Protein AF-A0A1Y2EZ58-F1 (afdb_monomer)

Sequence (264 aa):
MDANVPTLQEEFAGVGMGDVGKVFAQDGGDEFLTYATGRRGVVSAWAIVQTKSRHDLLTRLYHIVRGALDYTYVSGEDRITIDFKLKAPQGTPGAKFCFAVADRKVLRLLRDSRWDLTTFTTTAETTPTVDSSLIVMSENGEVTKAMLQPETGLNKAIGKGADLTWFESLVITDGPAKQPSESKPSLPDDEFHLILTLGLPPKSRVGETTPWISLACNIVDVLYSRQKLLPDVQIPKLVRLSRLAASPNSLALLTWIPLTSLGP

Radius of gyration: 22.24 Å; Cα contacts (8 Å, |Δi|>4): 407; chains: 1; bounding box: 52×52×87 Å

Nearest PDB structures (foldseek):
  7tut-assembly1_4  TM=7.743E-01  e=2.104E-12  Canis lupus
  3cqz-assembly1_A  TM=1.123E-01  e=2.465E-01  Saccharomyces cerevisiae
  7kx8-assembly1_A  TM=3.349E-01  e=9.716E+00  Homo sapiens
  6cn9-assembly1_A  TM=2.740E-01  e=6.459E+00  Rattus norvegicus

Foldseek 3Di:
DCPLVVLLVVLAVDAADDDVPHRWDDPDPFKIWMKGHHDPFFPIKIKIWGGDDPPDPVLVVVLVVCCVVDVLDDRDFGKIKIKTFTDQAPADDPPFWKKKKFFPSCVVVQVVQFVQQVPQWDWDCDDPFFANRMIIITNDVLLVVLCCDVQLVVSVCRGPPHPCPWFGMWIWGQFDRDDADPVDGDDTPRITMIMGMTGCDPPVCNVVCNVVVVSSSSNSVSSRHDNPSDPPPVVVVVVVVVVVVPDPPPVPPPDDDDDDDDDD

Organism: NCBI:txid106004

pLDDT: mean 76.97, std 15.95, range [32.84, 95.12]

Mean predicted aligned error: 11.49 Å

Solvent-accessible surface area (backbone atoms only — not comparable to full-atom values): 15078 Å² total; per-residue (Å²): 121,72,79,55,47,61,58,48,52,73,70,20,78,39,66,36,48,97,47,95,90,37,51,63,39,74,85,49,100,40,34,35,37,29,37,36,32,69,39,92,37,41,67,41,31,41,39,38,38,39,48,57,80,82,84,46,70,67,62,51,50,49,44,54,54,46,41,72,75,33,86,84,52,78,62,76,63,38,31,34,39,36,41,32,37,41,49,83,32,58,85,32,96,76,83,65,57,48,38,34,40,28,26,60,88,49,42,63,61,50,43,75,68,19,42,37,56,61,72,58,33,47,77,46,85,79,53,95,64,46,29,90,64,46,36,41,30,25,57,42,73,61,51,49,57,58,53,52,32,79,85,33,44,45,43,66,60,46,16,71,90,43,87,55,90,43,59,42,33,39,40,33,31,36,59,54,49,61,74,82,47,90,91,57,80,67,78,77,67,86,51,38,37,40,36,41,34,30,48,58,62,58,90,92,48,49,72,74,53,46,64,57,55,53,38,52,53,44,35,43,49,48,51,26,67,44,45,68,68,62,70,82,73,50,58,60,50,53,54,50,50,52,55,52,72,69,37,88,71,66,79,68,75,82,74,82,81,84,86,79,78,89,82,133

Structure (mmCIF, N/CA/C/O backbone):
data_AF-A0A1Y2EZ58-F1
#
_entry.id   AF-A0A1Y2EZ58-F1
#
loop_
_atom_site.group_PDB
_atom_site.id
_atom_site.type_symbol
_atom_site.label_atom_id
_atom_site.label_alt_id
_atom_site.label_comp_id
_atom_site.label_asym_id
_atom_site.label_entity_id
_atom_site.label_seq_id
_atom_site.pdbx_PDB_ins_code
_atom_site.Cartn_x
_atom_site.Cartn_y
_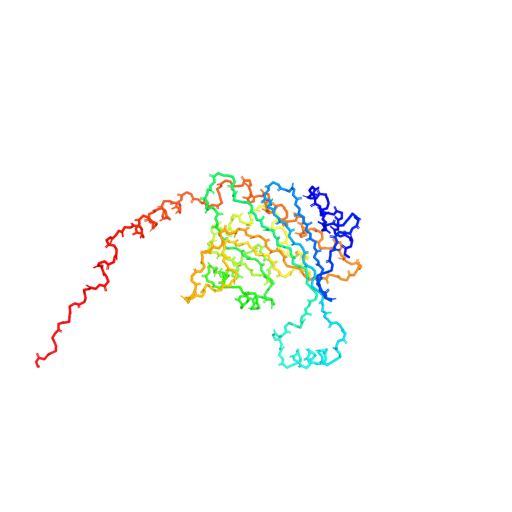atom_site.Cartn_z
_atom_site.occupancy
_atom_site.B_iso_or_equiv
_atom_site.auth_seq_id
_atom_site.auth_comp_id
_atom_site.auth_asym_id
_atom_site.auth_atom_id
_atom_site.pdbx_PDB_model_num
ATOM 1 N N . MET A 1 1 ? 7.050 -7.319 -15.084 1.00 56.59 1 MET A N 1
ATOM 2 C CA . MET A 1 1 ? 6.547 -5.945 -14.896 1.00 56.59 1 MET A CA 1
ATOM 3 C C . MET A 1 1 ? 5.340 -5.708 -15.795 1.00 56.59 1 MET A C 1
ATOM 5 O O . MET A 1 1 ? 4.328 -5.251 -15.290 1.00 56.59 1 MET A O 1
ATOM 9 N N . ASP A 1 2 ? 5.369 -6.173 -17.047 1.00 66.94 2 ASP A N 1
ATOM 10 C CA . ASP A 1 2 ? 4.272 -5.967 -18.015 1.00 66.94 2 ASP A CA 1
ATOM 11 C C . ASP A 1 2 ? 2.944 -6.679 -17.703 1.00 66.94 2 ASP A C 1
ATOM 13 O O . ASP A 1 2 ? 1.904 -6.277 -18.204 1.00 66.94 2 ASP A O 1
ATOM 17 N N . ALA A 1 3 ? 2.940 -7.713 -16.854 1.00 74.12 3 ALA A N 1
ATOM 18 C CA . ALA A 1 3 ? 1.727 -8.494 -16.583 1.00 74.12 3 ALA A CA 1
ATOM 19 C C . ALA A 1 3 ? 0.626 -7.712 -15.835 1.00 74.12 3 ALA A C 1
ATOM 21 O O . ALA A 1 3 ? -0.546 -8.015 -16.022 1.00 74.12 3 ALA A O 1
ATOM 22 N N . ASN A 1 4 ? 0.984 -6.697 -15.037 1.00 79.88 4 ASN A N 1
ATOM 23 C CA . ASN A 1 4 ? 0.017 -5.860 -14.305 1.00 79.88 4 ASN A CA 1
ATOM 24 C C . ASN A 1 4 ? -0.336 -4.558 -15.042 1.00 79.88 4 ASN A C 1
ATOM 26 O O . ASN A 1 4 ? -1.264 -3.854 -14.651 1.00 79.88 4 ASN A O 1
ATOM 30 N N . VAL A 1 5 ? 0.396 -4.236 -16.112 1.00 81.94 5 VAL A N 1
ATOM 31 C CA . VAL A 1 5 ? 0.120 -3.086 -16.980 1.00 81.94 5 VAL A CA 1
ATOM 32 C C . VAL A 1 5 ? -1.297 -3.101 -17.560 1.00 81.94 5 VAL A C 1
ATOM 34 O O . VAL A 1 5 ? -1.930 -2.051 -17.480 1.00 81.94 5 VAL A O 1
ATOM 37 N N . PRO A 1 6 ? -1.838 -4.219 -18.096 1.00 84.81 6 PRO A N 1
ATOM 38 C CA . PRO A 1 6 ? -3.195 -4.212 -18.642 1.00 84.81 6 PRO A CA 1
ATOM 39 C C . PRO A 1 6 ? -4.235 -3.848 -17.581 1.00 84.81 6 PRO A C 1
ATOM 41 O O . PRO A 1 6 ? -5.089 -3.011 -17.837 1.00 84.81 6 PRO A O 1
ATOM 44 N N . THR A 1 7 ? -4.106 -4.365 -16.358 1.00 84.12 7 THR A N 1
ATOM 45 C CA . THR A 1 7 ? -5.012 -4.010 -15.255 1.00 84.12 7 THR A CA 1
ATOM 46 C C . THR A 1 7 ? -4.928 -2.528 -14.910 1.00 84.12 7 THR A C 1
ATOM 48 O O . THR A 1 7 ? -5.949 -1.880 -14.712 1.00 84.12 7 THR A O 1
ATOM 51 N N . LEU A 1 8 ? -3.723 -1.952 -14.873 1.00 83.19 8 LEU A N 1
ATOM 52 C CA . LEU A 1 8 ? -3.580 -0.513 -14.647 1.00 83.19 8 LEU A CA 1
ATOM 53 C C . LEU A 1 8 ? -4.214 0.300 -15.783 1.00 83.19 8 LEU A C 1
ATOM 55 O O . LEU A 1 8 ? -4.846 1.313 -15.510 1.00 83.19 8 LEU A O 1
ATOM 59 N N . GLN A 1 9 ? -4.078 -0.137 -17.035 1.00 86.12 9 GLN A N 1
ATOM 60 C CA . GLN A 1 9 ? -4.681 0.526 -18.198 1.00 86.12 9 GLN A CA 1
ATOM 61 C C . GLN A 1 9 ? -6.211 0.390 -18.246 1.00 86.12 9 GLN A C 1
ATOM 63 O O . GLN A 1 9 ? -6.879 1.269 -18.782 1.00 86.12 9 GLN A O 1
ATOM 68 N N . GLU A 1 10 ? -6.773 -0.684 -17.690 1.00 87.69 10 GLU A N 1
ATOM 69 C CA . GLU A 1 10 ? -8.223 -0.855 -17.531 1.00 87.69 10 GLU A CA 1
ATOM 70 C C . GLU A 1 10 ? -8.783 0.05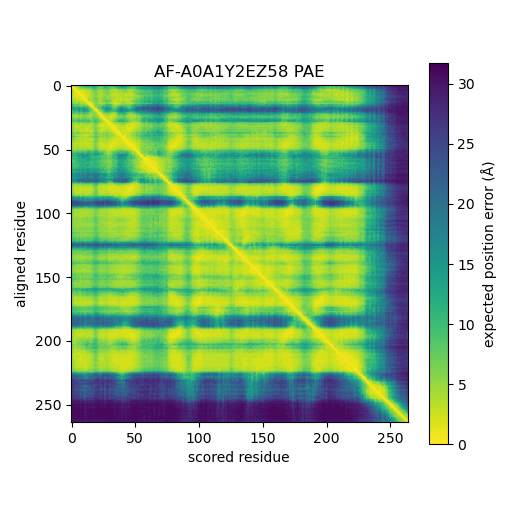3 -16.425 1.00 87.69 10 GLU A C 1
ATOM 72 O O . GLU A 1 10 ? -9.844 0.656 -16.584 1.00 87.69 10 GLU A O 1
ATOM 77 N N . GLU A 1 11 ? -8.061 0.180 -15.309 1.00 85.44 11 GLU A N 1
ATOM 78 C CA . GLU A 1 11 ? -8.509 0.921 -14.123 1.00 85.44 11 GLU A CA 1
ATOM 79 C C . GLU A 1 11 ? -8.231 2.439 -14.198 1.00 85.44 11 GLU A C 1
ATOM 81 O O . GLU A 1 11 ? -8.853 3.221 -13.467 1.00 85.44 11 GLU A O 1
ATOM 86 N N . PHE A 1 12 ? -7.300 2.872 -15.059 1.00 86.31 12 PHE A N 1
ATOM 87 C CA . PHE A 1 12 ? -6.862 4.264 -15.205 1.00 86.31 12 PHE A CA 1
ATOM 88 C C . PHE A 1 12 ? -6.881 4.731 -16.662 1.00 86.31 12 PHE A C 1
ATOM 90 O O . PHE A 1 12 ? -6.387 4.057 -17.558 1.00 86.31 12 PHE A O 1
ATOM 97 N N . ALA A 1 13 ? -7.379 5.950 -16.895 1.00 83.75 13 ALA A N 1
ATOM 98 C CA . ALA A 1 13 ? -7.456 6.521 -18.243 1.00 83.75 13 ALA A CA 1
ATOM 99 C C . ALA A 1 13 ? -6.082 6.900 -18.829 1.00 83.75 13 ALA A C 1
ATOM 101 O O . ALA A 1 13 ? -5.940 6.995 -20.046 1.00 83.75 13 ALA A O 1
ATOM 102 N N . GLY A 1 14 ? -5.080 7.149 -17.981 1.00 82.75 14 GLY A N 1
ATOM 103 C CA . GLY A 1 14 ? -3.711 7.431 -18.400 1.00 82.75 14 GLY A CA 1
ATOM 104 C C . GLY A 1 14 ? -2.714 6.678 -17.534 1.00 82.75 14 GLY A C 1
ATOM 105 O O . GLY A 1 14 ? -2.710 6.843 -16.317 1.00 82.75 14 GLY A O 1
ATOM 106 N N . VAL A 1 15 ? -1.856 5.877 -18.166 1.00 84.81 15 VAL A N 1
ATOM 107 C CA . VAL A 1 15 ? -0.785 5.119 -17.510 1.00 84.81 15 VAL A CA 1
ATOM 108 C C . VAL A 1 15 ? 0.498 5.287 -18.312 1.00 84.81 15 VAL A C 1
ATOM 110 O O . VAL A 1 15 ? 0.499 5.087 -19.527 1.00 84.81 15 VAL A O 1
ATOM 113 N N . GLY A 1 16 ? 1.588 5.630 -17.634 1.00 81.56 16 GLY A N 1
ATOM 114 C CA . GLY A 1 16 ? 2.917 5.748 -18.225 1.00 81.56 16 GLY A CA 1
ATOM 115 C C . GLY A 1 16 ? 3.625 7.046 -17.859 1.00 81.56 16 GLY A C 1
ATOM 116 O O . GLY A 1 16 ? 3.029 7.994 -17.346 1.00 81.56 16 GLY A O 1
ATOM 117 N N . MET A 1 17 ? 4.929 7.076 -18.127 1.00 74.69 17 MET A N 1
ATOM 118 C CA . MET A 1 17 ? 5.805 8.178 -17.749 1.00 74.69 17 MET A CA 1
ATOM 119 C C . MET A 1 17 ? 6.540 8.693 -18.993 1.00 74.69 17 MET A C 1
ATOM 121 O O . MET A 1 17 ? 7.514 8.098 -19.442 1.00 74.69 17 MET A O 1
ATOM 125 N N . GLY A 1 18 ? 6.037 9.793 -19.564 1.00 59.22 18 GLY A N 1
ATOM 126 C CA . GLY A 1 18 ? 6.718 10.650 -20.548 1.00 59.22 18 GLY A CA 1
ATOM 127 C C . GLY A 1 18 ? 6.926 10.107 -21.970 1.00 59.22 18 GLY A C 1
ATOM 128 O O . GLY A 1 18 ? 6.790 10.880 -22.913 1.00 59.22 18 GLY A O 1
ATOM 129 N N . ASP A 1 19 ? 7.224 8.817 -22.145 1.00 61.31 19 ASP A N 1
ATOM 130 C CA . ASP A 1 19 ? 7.665 8.244 -23.425 1.00 61.31 19 ASP A CA 1
ATOM 131 C C . ASP A 1 19 ? 6.627 7.268 -24.007 1.00 61.31 19 ASP A C 1
ATOM 133 O O . ASP A 1 19 ? 6.140 6.356 -23.331 1.00 61.31 19 ASP A O 1
ATOM 137 N N . VAL A 1 20 ? 6.284 7.439 -25.288 1.00 57.28 20 VAL A N 1
ATOM 138 C CA . VAL A 1 20 ? 5.269 6.620 -25.974 1.00 57.28 20 VAL A CA 1
ATOM 139 C C . VAL A 1 20 ? 5.750 5.166 -26.048 1.00 57.28 20 VAL A C 1
ATOM 141 O O . VAL A 1 20 ? 6.697 4.847 -26.761 1.00 57.28 20 VAL A O 1
ATOM 144 N N . GLY A 1 21 ? 5.091 4.275 -25.303 1.00 61.12 21 GLY A N 1
ATOM 145 C CA . GLY A 1 21 ? 5.389 2.838 -25.277 1.00 61.12 21 GLY A CA 1
ATOM 146 C C . GLY A 1 21 ? 6.250 2.363 -24.100 1.00 61.12 21 GLY A C 1
ATOM 147 O O . GLY A 1 21 ? 6.387 1.153 -23.925 1.00 61.12 21 GLY A O 1
ATOM 148 N N . LYS A 1 22 ? 6.775 3.262 -23.252 1.00 68.31 22 LYS A N 1
ATOM 149 C CA . LYS A 1 22 ? 7.433 2.884 -21.989 1.00 68.31 22 LYS A CA 1
ATOM 150 C C . LYS A 1 22 ? 6.527 3.196 -20.805 1.00 68.31 22 LYS A C 1
ATOM 152 O O . LYS A 1 22 ? 6.351 4.341 -20.405 1.00 68.31 22 LYS A O 1
ATOM 157 N N . VAL A 1 23 ? 5.953 2.142 -20.233 1.00 78.62 23 VAL A N 1
ATOM 158 C CA . VAL A 1 23 ? 5.067 2.262 -19.066 1.00 78.62 23 VAL A CA 1
ATOM 159 C C . VAL A 1 23 ? 5.856 2.492 -17.777 1.00 78.62 23 VAL A C 1
ATOM 161 O O . VAL A 1 23 ? 5.374 3.189 -16.887 1.00 78.62 23 VAL A O 1
ATOM 164 N N . PHE A 1 24 ? 7.077 1.962 -17.697 1.00 80.94 24 PHE A N 1
ATOM 165 C CA . PHE A 1 24 ? 7.970 2.133 -16.555 1.00 80.94 24 PHE A CA 1
ATOM 166 C C . PHE A 1 24 ? 9.179 2.984 -16.937 1.00 80.94 24 PHE A C 1
ATOM 168 O O . PHE A 1 24 ? 9.830 2.728 -17.954 1.00 80.94 24 PHE A O 1
ATOM 175 N N . ALA A 1 25 ? 9.492 3.964 -16.097 1.00 84.25 25 ALA A N 1
ATOM 176 C CA . ALA A 1 25 ? 10.754 4.680 -16.117 1.00 84.25 25 ALA A CA 1
ATOM 177 C C . ALA A 1 25 ? 11.695 4.066 -15.077 1.00 84.25 25 ALA A C 1
ATOM 179 O O . ALA A 1 25 ? 11.281 3.720 -13.972 1.00 84.25 25 ALA A O 1
ATOM 180 N N . GLN A 1 26 ? 12.964 3.921 -15.438 1.00 84.88 26 GLN A N 1
ATOM 181 C CA . GLN A 1 26 ? 14.008 3.561 -14.491 1.00 84.88 26 GLN A CA 1
ATOM 182 C C . GLN A 1 26 ? 14.563 4.858 -13.893 1.00 84.88 26 GLN A C 1
ATOM 184 O O . GLN A 1 26 ? 15.150 5.651 -14.626 1.00 84.88 26 GLN A O 1
ATOM 189 N N . ASP A 1 27 ? 14.346 5.076 -12.597 1.00 81.38 27 ASP A N 1
ATOM 190 C CA . ASP A 1 27 ? 14.841 6.264 -11.879 1.00 81.38 27 ASP A CA 1
ATOM 191 C C . ASP A 1 27 ? 16.194 5.982 -11.205 1.00 81.38 27 ASP A C 1
ATOM 193 O O . ASP A 1 27 ? 17.069 6.841 -11.126 1.00 81.38 27 ASP A O 1
ATOM 197 N N . GLY A 1 28 ? 16.422 4.721 -10.816 1.00 80.56 28 GLY A N 1
ATOM 198 C CA . GLY A 1 28 ? 17.675 4.258 -10.225 1.00 80.56 28 GLY A CA 1
ATOM 199 C C . GLY A 1 28 ? 18.123 2.892 -10.742 1.00 80.56 28 GLY A C 1
ATOM 200 O O . GLY A 1 28 ? 17.439 2.231 -11.522 1.00 80.56 28 GLY A O 1
ATOM 201 N N . GLY A 1 29 ? 19.288 2.430 -10.278 1.00 77.38 29 GLY A N 1
ATOM 202 C CA . 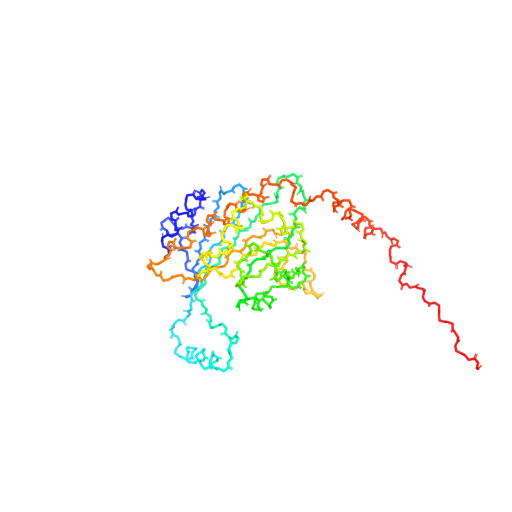GLY A 1 29 ? 19.794 1.093 -10.623 1.00 77.38 29 GLY A CA 1
ATOM 203 C C . GLY A 1 29 ? 18.833 -0.034 -10.229 1.00 77.38 29 GLY A C 1
ATOM 204 O O . GLY A 1 29 ? 18.750 -1.037 -10.931 1.00 77.38 29 GLY A O 1
ATOM 205 N N . ASP A 1 30 ? 18.060 0.192 -9.166 1.00 83.62 30 ASP A N 1
ATOM 206 C CA . ASP A 1 30 ? 17.240 -0.818 -8.505 1.00 83.62 30 ASP A CA 1
ATOM 207 C C . ASP A 1 30 ? 15.752 -0.420 -8.374 1.00 83.62 30 ASP A C 1
ATOM 209 O O . ASP A 1 30 ? 14.963 -1.186 -7.816 1.00 83.62 30 ASP A O 1
ATOM 213 N N . GLU A 1 31 ? 15.352 0.749 -8.890 1.00 86.50 31 GLU A N 1
ATOM 214 C CA . GLU A 1 31 ? 14.008 1.321 -8.727 1.00 86.50 31 GLU A CA 1
ATOM 215 C C . GLU A 1 31 ? 13.353 1.651 -10.073 1.00 86.50 31 GLU A C 1
ATOM 217 O O . GLU A 1 31 ? 13.926 2.339 -10.926 1.00 86.50 31 GLU A O 1
ATOM 222 N N . PHE A 1 32 ? 12.124 1.160 -10.242 1.00 87.81 32 PHE A N 1
ATOM 223 C CA . PHE A 1 32 ? 11.295 1.381 -11.422 1.00 87.81 32 PHE A CA 1
ATOM 224 C C . PHE A 1 32 ? 10.001 2.077 -11.021 1.00 87.81 32 PHE A C 1
ATOM 226 O O . PHE A 1 32 ? 9.286 1.611 -10.136 1.00 87.81 32 PHE A O 1
ATOM 233 N N . LEU A 1 33 ? 9.680 3.166 -11.707 1.00 89.44 33 LEU A N 1
ATOM 234 C CA . LEU A 1 33 ? 8.530 4.011 -11.425 1.00 89.44 33 LEU A CA 1
ATOM 235 C C . LEU A 1 33 ? 7.532 3.944 -12.574 1.00 89.44 33 LEU A C 1
ATOM 237 O O . LEU A 1 33 ? 7.899 3.931 -13.749 1.00 89.44 33 LEU A O 1
ATOM 241 N N . THR A 1 34 ? 6.250 3.955 -12.241 1.00 90.00 34 THR A N 1
ATOM 242 C CA . THR A 1 34 ? 5.181 4.236 -13.192 1.00 90.00 34 THR A CA 1
ATOM 243 C C . THR A 1 34 ? 4.165 5.177 -12.568 1.00 90.00 34 THR A C 1
ATOM 245 O O . THR A 1 34 ? 3.960 5.197 -11.352 1.00 90.00 34 THR A O 1
ATOM 248 N N . TYR A 1 35 ? 3.546 5.977 -13.426 1.00 90.00 35 TYR A N 1
ATOM 249 C CA . TYR A 1 35 ? 2.559 6.971 -13.055 1.00 90.00 35 TYR A CA 1
ATOM 250 C C . TYR A 1 35 ? 1.218 6.611 -13.685 1.00 90.00 35 TYR A C 1
ATOM 252 O O . TYR A 1 35 ? 1.152 6.290 -14.874 1.00 90.00 35 TYR A O 1
ATOM 260 N N . ALA A 1 36 ? 0.149 6.686 -12.900 1.00 88.69 36 ALA A N 1
ATOM 261 C CA . ALA A 1 36 ? -1.212 6.464 -13.358 1.00 88.69 36 ALA A CA 1
ATOM 262 C C . ALA A 1 36 ? -2.149 7.588 -12.889 1.00 88.69 36 ALA A C 1
ATOM 264 O O . ALA A 1 36 ? -2.046 8.116 -11.779 1.00 88.69 36 ALA A O 1
ATOM 265 N N . THR A 1 37 ? -3.079 7.982 -13.756 1.00 89.88 37 THR A N 1
ATOM 266 C CA . THR A 1 37 ? -4.067 9.034 -13.499 1.00 89.88 37 THR A CA 1
ATOM 267 C C . THR A 1 37 ? -5.358 8.791 -14.289 1.00 89.88 37 THR A C 1
ATOM 269 O O . THR A 1 37 ? -5.439 7.913 -15.144 1.00 89.88 37 THR A O 1
ATOM 272 N N . GLY A 1 38 ? -6.400 9.571 -13.999 1.00 84.81 38 GLY A N 1
ATOM 273 C CA . GLY A 1 38 ? -7.669 9.528 -14.734 1.00 84.81 38 GLY A CA 1
ATOM 274 C C . GLY A 1 38 ? -8.832 8.844 -14.015 1.00 84.81 38 GLY A C 1
ATOM 275 O O . GLY A 1 38 ? -9.917 8.755 -14.583 1.00 84.81 38 GLY A O 1
ATOM 276 N N . ARG A 1 39 ? -8.658 8.417 -12.757 1.00 88.12 39 ARG A N 1
ATOM 277 C CA . ARG A 1 39 ? -9.764 7.947 -11.904 1.00 88.12 39 ARG A CA 1
ATOM 278 C C . ARG A 1 39 ? -10.366 9.106 -11.102 1.00 88.12 39 ARG A C 1
ATOM 280 O O . ARG A 1 39 ? -9.660 10.029 -10.704 1.00 88.12 39 ARG A O 1
ATOM 287 N N . ARG A 1 40 ? -11.676 9.078 -10.827 1.00 86.94 40 ARG A N 1
ATOM 288 C CA . ARG A 1 40 ? -12.388 10.194 -10.163 1.00 86.94 40 ARG A CA 1
ATOM 289 C C . ARG A 1 40 ? -11.863 10.489 -8.754 1.00 86.94 40 ARG A C 1
ATOM 291 O O . ARG A 1 40 ? -11.646 11.661 -8.446 1.00 86.94 40 ARG A O 1
ATOM 298 N N . GLY A 1 41 ? -11.645 9.448 -7.946 1.00 84.94 41 GLY A N 1
ATOM 299 C CA . GLY A 1 41 ? -11.179 9.548 -6.556 1.00 84.94 41 GLY A CA 1
ATOM 300 C C . GLY A 1 41 ? -9.670 9.733 -6.376 1.00 84.94 41 GLY A C 1
ATOM 301 O O . GLY A 1 41 ? -9.229 10.037 -5.271 1.00 84.94 41 GLY A O 1
ATOM 302 N N . VAL A 1 42 ? -8.883 9.611 -7.450 1.00 90.56 42 VAL A N 1
ATOM 303 C CA . VAL A 1 42 ? -7.415 9.698 -7.422 1.00 90.56 42 VAL A CA 1
ATOM 304 C C . VAL A 1 42 ? -6.962 10.999 -8.084 1.00 90.56 42 VAL A C 1
ATOM 306 O O . VAL A 1 42 ? -7.460 11.386 -9.141 1.00 90.56 42 VAL A O 1
ATOM 309 N N . VAL A 1 43 ? -6.021 11.701 -7.460 1.00 90.50 43 VAL A N 1
ATOM 310 C CA . VAL A 1 43 ? -5.271 12.799 -8.087 1.00 90.50 43 VAL A CA 1
ATOM 311 C C . VAL A 1 43 ? -4.154 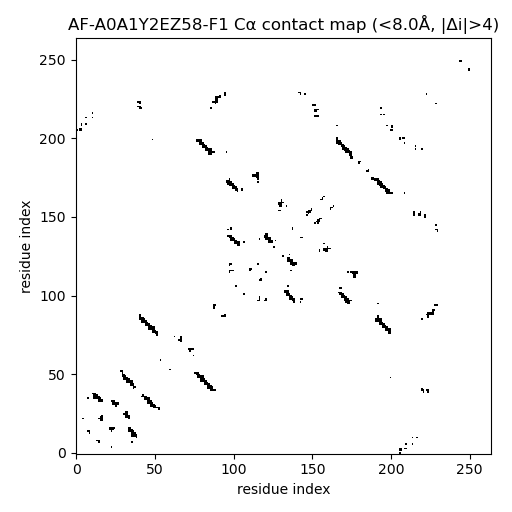12.208 -8.943 1.00 90.50 43 VAL A C 1
ATOM 313 O O . VAL A 1 43 ? -4.101 12.432 -10.153 1.00 90.50 43 VAL A O 1
ATOM 316 N N . SER A 1 44 ? -3.308 11.404 -8.309 1.00 90.69 44 SER A N 1
ATOM 317 C CA . SER A 1 44 ? -2.165 10.728 -8.914 1.00 90.69 44 SER A CA 1
ATOM 318 C C . SER A 1 44 ? -1.919 9.397 -8.220 1.00 90.69 44 SER A C 1
ATOM 320 O O . SER A 1 44 ? -2.019 9.329 -6.996 1.00 90.69 44 SER A O 1
ATOM 322 N N . ALA A 1 45 ? -1.562 8.372 -8.983 1.00 92.25 45 ALA A N 1
ATOM 323 C CA . ALA A 1 45 ? -1.083 7.104 -8.461 1.00 92.25 45 ALA A CA 1
ATOM 324 C C . ALA A 1 45 ? 0.356 6.874 -8.925 1.00 92.25 45 ALA A C 1
ATOM 326 O O . ALA A 1 45 ? 0.645 6.932 -10.120 1.00 92.25 45 ALA A O 1
ATOM 327 N N . TRP A 1 46 ? 1.244 6.605 -7.979 1.00 91.94 46 TRP A N 1
ATOM 328 C CA . TRP A 1 46 ? 2.626 6.227 -8.228 1.00 91.94 46 TRP A CA 1
ATOM 329 C C . TRP A 1 46 ? 2.794 4.758 -7.889 1.00 91.94 46 TRP A C 1
ATOM 331 O O . TRP A 1 46 ? 2.481 4.351 -6.777 1.00 91.94 46 TRP A O 1
ATOM 341 N N . ALA A 1 47 ? 3.292 3.959 -8.824 1.00 90.88 47 ALA A N 1
ATOM 342 C CA . ALA A 1 47 ? 3.699 2.592 -8.542 1.00 90.88 47 ALA A CA 1
ATOM 343 C C . ALA A 1 47 ? 5.217 2.486 -8.662 1.00 90.88 47 ALA A C 1
ATOM 345 O O . ALA A 1 47 ? 5.806 2.786 -9.699 1.00 90.88 47 ALA A O 1
ATOM 346 N N . ILE A 1 48 ? 5.828 2.069 -7.564 1.00 91.06 48 ILE A N 1
ATOM 347 C CA . ILE A 1 48 ? 7.260 1.989 -7.345 1.00 91.06 48 ILE A CA 1
ATOM 348 C C . ILE A 1 48 ? 7.601 0.517 -7.160 1.00 91.06 48 ILE A C 1
ATOM 350 O O . ILE A 1 48 ? 7.075 -0.142 -6.265 1.00 91.06 48 ILE A O 1
ATOM 354 N N . VAL A 1 49 ? 8.481 -0.009 -8.001 1.00 89.69 49 VAL A N 1
ATOM 355 C CA . VAL A 1 49 ? 9.030 -1.353 -7.849 1.00 89.69 49 VAL A CA 1
ATOM 356 C C . VAL A 1 49 ? 10.480 -1.218 -7.428 1.00 89.69 49 VAL A C 1
ATOM 358 O O . VAL A 1 49 ? 11.321 -0.776 -8.209 1.00 89.69 49 VAL A O 1
ATOM 361 N N . GLN A 1 50 ? 10.757 -1.614 -6.194 1.00 88.44 50 GLN A N 1
ATOM 362 C CA . GLN A 1 50 ? 12.088 -1.631 -5.612 1.00 88.44 50 GLN A CA 1
ATOM 363 C C . GLN A 1 50 ? 12.612 -3.057 -5.664 1.00 88.44 50 GLN A C 1
ATOM 365 O O . GLN A 1 50 ? 12.001 -3.991 -5.148 1.00 88.44 50 GLN A O 1
ATOM 370 N N . THR A 1 51 ? 13.746 -3.228 -6.321 1.00 85.00 51 THR A N 1
ATOM 371 C CA . THR A 1 51 ? 14.458 -4.499 -6.378 1.00 85.00 51 THR A CA 1
ATOM 372 C C . THR A 1 51 ? 15.683 -4.431 -5.487 1.00 85.00 51 THR A C 1
ATOM 374 O O . THR A 1 51 ? 16.239 -3.370 -5.224 1.00 85.00 51 THR A O 1
ATOM 377 N N . LYS A 1 52 ? 16.119 -5.570 -4.971 1.00 78.94 52 LYS A N 1
ATOM 378 C CA . LYS A 1 52 ? 17.362 -5.636 -4.220 1.00 78.94 52 LYS A CA 1
ATOM 379 C C . LYS A 1 52 ? 18.544 -5.462 -5.167 1.00 78.94 52 LYS A C 1
ATOM 381 O O . LYS A 1 52 ? 18.655 -6.203 -6.145 1.00 78.94 52 LYS A O 1
ATOM 386 N N . SER A 1 53 ? 19.493 -4.603 -4.796 1.00 74.25 53 SER A N 1
ATOM 387 C CA . SER A 1 53 ? 20.786 -4.519 -5.476 1.00 74.25 53 SER A CA 1
ATOM 388 C C . SER A 1 53 ? 21.530 -5.853 -5.375 1.00 74.25 53 SER A C 1
ATOM 390 O O . SER A 1 53 ? 22.021 -6.241 -4.312 1.00 74.25 53 SER A O 1
ATOM 392 N N . ARG A 1 54 ? 21.579 -6.617 -6.474 1.00 72.12 54 ARG A N 1
ATOM 393 C CA . ARG A 1 54 ? 22.223 -7.949 -6.513 1.00 72.12 54 ARG A CA 1
ATOM 394 C C . ARG A 1 54 ? 23.702 -7.896 -6.902 1.00 72.12 54 ARG A C 1
ATOM 396 O O . ARG A 1 54 ? 24.351 -8.939 -6.940 1.00 72.12 54 ARG A O 1
ATOM 403 N N . HIS A 1 55 ? 24.224 -6.708 -7.196 1.00 76.19 55 HIS A N 1
ATOM 404 C CA . HIS A 1 55 ? 25.533 -6.543 -7.825 1.00 76.19 55 HIS A CA 1
ATOM 405 C C . HIS A 1 55 ? 26.713 -6.511 -6.840 1.00 76.19 55 HIS A C 1
ATOM 407 O O . HIS A 1 55 ? 27.846 -6.716 -7.267 1.00 76.19 55 HIS A O 1
ATOM 413 N N . ASP A 1 56 ? 26.470 -6.341 -5.535 1.00 79.31 56 ASP A N 1
ATOM 414 C CA . ASP A 1 56 ? 27.526 -6.301 -4.518 1.00 79.31 56 ASP A CA 1
ATOM 415 C C . ASP A 1 56 ? 27.562 -7.576 -3.648 1.00 79.31 56 ASP A C 1
ATOM 417 O O . ASP A 1 56 ? 26.670 -7.856 -2.838 1.00 79.31 56 ASP A O 1
ATOM 421 N N . LEU A 1 57 ? 28.636 -8.358 -3.803 1.00 81.06 57 LEU A N 1
ATOM 422 C CA . LEU A 1 57 ? 28.875 -9.589 -3.045 1.00 81.06 57 LEU A CA 1
ATOM 423 C C . LEU A 1 57 ? 29.087 -9.334 -1.545 1.00 81.06 57 LEU A C 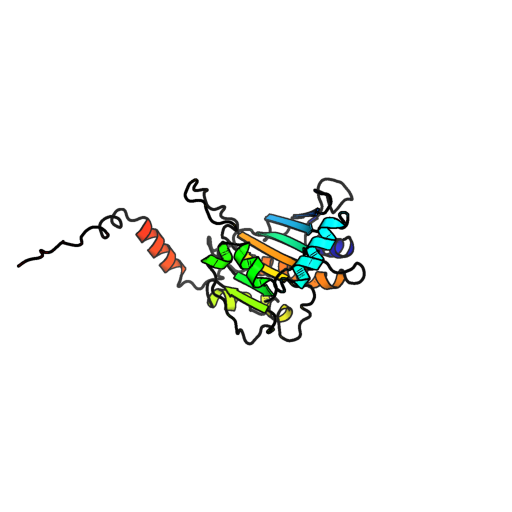1
ATOM 425 O O . LEU A 1 57 ? 28.678 -10.167 -0.732 1.00 81.06 57 LEU A O 1
ATOM 429 N N . LEU A 1 58 ? 29.689 -8.201 -1.167 1.00 82.94 58 LEU A N 1
ATOM 430 C CA . LEU A 1 58 ? 29.923 -7.855 0.237 1.00 82.94 58 LEU A CA 1
ATOM 431 C C . LEU A 1 58 ? 28.603 -7.520 0.923 1.00 82.94 58 LEU A C 1
ATOM 433 O O . LEU A 1 58 ? 28.313 -8.046 1.999 1.00 82.94 58 LEU A O 1
ATOM 437 N N . THR A 1 59 ? 27.761 -6.734 0.252 1.00 79.25 59 THR A N 1
ATOM 438 C CA . THR A 1 59 ? 26.401 -6.434 0.714 1.00 79.25 59 THR A CA 1
ATOM 439 C C . THR A 1 59 ? 25.573 -7.715 0.874 1.00 79.25 59 THR A C 1
ATOM 441 O O . THR A 1 59 ? 24.885 -7.898 1.881 1.00 79.25 59 THR A O 1
ATOM 444 N N . ARG A 1 60 ? 25.688 -8.679 -0.051 1.00 80.31 60 ARG A N 1
ATOM 445 C CA . ARG A 1 60 ? 25.017 -9.985 0.079 1.00 80.31 60 ARG A CA 1
ATOM 446 C C . ARG A 1 60 ? 25.489 -10.770 1.302 1.00 80.31 60 ARG A C 1
ATOM 448 O O . ARG A 1 60 ? 24.651 -11.303 2.030 1.00 80.31 60 ARG A O 1
ATOM 455 N N . LEU A 1 61 ? 26.800 -10.850 1.527 1.00 82.88 61 LEU A N 1
ATOM 456 C CA . LEU A 1 61 ? 27.361 -11.545 2.685 1.00 82.88 61 LEU A CA 1
ATOM 457 C C . LEU A 1 61 ? 26.912 -10.884 3.993 1.00 82.88 61 LEU A C 1
ATOM 459 O O . LEU A 1 61 ? 26.489 -11.578 4.916 1.00 82.88 61 LEU A O 1
ATOM 463 N N . TYR A 1 62 ? 26.920 -9.552 4.038 1.00 83.31 62 TYR A N 1
ATOM 464 C CA . TYR A 1 62 ? 26.432 -8.778 5.174 1.00 83.31 62 TYR A CA 1
ATOM 465 C C . TYR A 1 62 ? 24.979 -9.116 5.518 1.00 83.31 62 TYR A C 1
ATOM 467 O O . TYR A 1 62 ? 24.668 -9.397 6.674 1.00 83.31 62 TYR A O 1
ATOM 475 N N . HIS A 1 63 ? 24.094 -9.152 4.519 1.00 80.56 63 HIS A N 1
ATOM 476 C CA . HIS A 1 63 ? 22.694 -9.514 4.726 1.00 80.56 63 HIS A CA 1
ATOM 477 C C . HIS A 1 63 ? 22.512 -10.935 5.269 1.00 80.56 63 HIS A C 1
ATOM 479 O O . HIS A 1 63 ? 21.650 -11.145 6.117 1.00 80.56 63 HIS A O 1
ATOM 485 N N . ILE A 1 64 ? 23.314 -11.897 4.802 1.00 81.31 64 ILE A N 1
ATOM 486 C CA . ILE A 1 64 ? 23.262 -13.287 5.275 1.00 81.31 64 ILE A CA 1
ATOM 487 C C . ILE A 1 64 ? 23.713 -13.370 6.735 1.00 81.31 64 ILE A C 1
ATOM 489 O O . ILE A 1 64 ? 23.017 -13.954 7.560 1.00 81.31 64 ILE A O 1
ATOM 493 N N . VAL A 1 65 ? 24.852 -12.754 7.066 1.00 84.12 65 VAL A N 1
ATOM 494 C CA . VAL A 1 65 ? 25.390 -12.753 8.435 1.00 84.12 65 VAL A CA 1
ATOM 495 C C . VAL A 1 65 ? 24.429 -12.047 9.386 1.00 84.12 65 VAL A C 1
ATOM 497 O O . VAL A 1 65 ? 24.122 -12.568 10.455 1.00 84.12 65 VAL A O 1
ATOM 500 N N . ARG A 1 66 ? 23.905 -10.884 8.987 1.00 79.94 66 ARG A N 1
ATOM 501 C CA . ARG A 1 66 ? 22.959 -10.131 9.809 1.00 79.94 66 ARG A CA 1
ATOM 502 C C . ARG A 1 66 ? 21.636 -10.871 9.980 1.00 79.94 66 ARG A C 1
ATOM 504 O O . ARG A 1 66 ? 21.144 -10.909 11.095 1.00 79.94 66 ARG A O 1
ATOM 511 N N . GLY A 1 67 ? 21.108 -11.508 8.934 1.00 77.44 67 GLY A N 1
ATOM 512 C CA . GLY A 1 67 ? 19.902 -12.336 9.037 1.00 77.44 67 GLY A CA 1
ATOM 513 C C . GLY A 1 67 ? 20.081 -13.581 9.914 1.00 77.44 67 GLY A C 1
ATOM 514 O O . GLY A 1 67 ? 19.126 -14.026 10.538 1.00 77.44 67 GLY A O 1
ATOM 515 N N . ALA A 1 68 ? 21.298 -14.127 10.008 1.00 78.06 68 ALA A N 1
ATOM 516 C CA . ALA A 1 68 ? 21.596 -15.247 10.904 1.00 78.06 68 ALA A CA 1
ATOM 517 C C . ALA A 1 68 ? 21.720 -14.824 12.380 1.00 78.06 68 ALA A C 1
ATOM 519 O O . ALA A 1 68 ? 21.402 -15.609 13.271 1.00 78.06 68 ALA A O 1
ATOM 520 N N . LEU A 1 69 ? 22.200 -13.603 12.644 1.00 82.06 69 LEU A N 1
ATOM 521 C CA . LEU A 1 69 ? 22.368 -13.066 14.001 1.00 82.06 69 LEU A CA 1
ATOM 522 C C . LEU A 1 69 ? 21.103 -12.380 14.532 1.00 82.06 69 LEU A C 1
ATOM 524 O O . LEU A 1 69 ? 20.839 -12.421 15.732 1.00 82.06 69 LEU A O 1
ATOM 528 N N . ASP A 1 70 ? 20.336 -11.742 13.652 1.00 74.69 70 ASP A N 1
ATOM 529 C CA . ASP A 1 70 ? 19.143 -10.972 13.977 1.00 74.69 70 ASP A CA 1
ATOM 530 C C . ASP A 1 70 ? 17.936 -11.534 13.218 1.00 74.69 70 ASP A C 1
ATOM 532 O O . ASP A 1 70 ? 17.710 -11.236 12.047 1.00 74.69 70 ASP A O 1
ATOM 536 N N . TYR A 1 71 ? 17.127 -12.331 13.919 1.00 64.44 71 TYR A N 1
ATOM 537 C CA . TYR A 1 71 ? 15.889 -12.905 13.383 1.00 64.44 71 TYR A CA 1
ATOM 538 C C . TYR A 1 71 ? 14.824 -11.855 13.040 1.00 64.44 71 TYR A C 1
ATOM 540 O O . TYR A 1 71 ? 13.856 -12.172 12.353 1.00 64.44 71 TYR A O 1
ATOM 548 N N . THR A 1 72 ? 14.971 -10.615 13.518 1.00 62.31 72 THR A N 1
ATOM 549 C CA . THR A 1 72 ? 14.058 -9.512 13.187 1.00 62.31 72 THR A CA 1
ATOM 550 C C . THR A 1 72 ? 14.509 -8.721 11.960 1.00 62.31 72 THR A C 1
ATOM 552 O O . THR A 1 72 ? 13.812 -7.806 11.519 1.00 62.31 72 THR A O 1
ATOM 555 N N . TYR A 1 73 ? 15.655 -9.083 11.378 1.00 60.88 73 TYR A N 1
ATOM 556 C CA . TYR A 1 73 ? 16.185 -8.444 10.190 1.00 60.88 73 TYR A CA 1
ATOM 557 C C . TYR A 1 73 ? 15.460 -8.918 8.926 1.00 60.88 73 TYR A C 1
ATOM 559 O O . TYR A 1 73 ? 15.727 -9.996 8.395 1.00 60.88 73 TYR A O 1
ATOM 567 N N . VAL A 1 74 ? 14.585 -8.068 8.391 1.00 61.34 74 VAL A N 1
ATOM 568 C CA . VAL A 1 74 ? 14.036 -8.245 7.042 1.00 61.34 74 VAL A CA 1
ATOM 569 C C . VAL A 1 74 ? 15.106 -7.789 6.048 1.00 61.34 74 VAL A C 1
ATOM 571 O O . VAL A 1 74 ? 15.370 -6.596 5.887 1.00 61.34 74 VAL A O 1
ATOM 574 N N . SER A 1 75 ? 15.803 -8.744 5.428 1.00 53.56 75 SER A N 1
ATOM 575 C CA . SER A 1 75 ? 16.794 -8.435 4.395 1.00 53.56 75 SER A CA 1
ATOM 576 C C . SER A 1 75 ? 16.077 -7.859 3.185 1.00 53.56 75 SER A C 1
ATOM 578 O O . SER A 1 75 ? 15.314 -8.599 2.587 1.00 53.56 75 SER A O 1
ATOM 580 N N . GLY A 1 76 ? 16.367 -6.597 2.829 1.00 60.12 76 GLY A N 1
ATOM 581 C CA . GLY A 1 76 ? 15.737 -5.834 1.738 1.00 60.12 76 GLY A CA 1
ATOM 582 C C . GLY A 1 76 ? 15.107 -6.717 0.664 1.00 60.12 76 GLY A C 1
ATOM 583 O O . GLY A 1 76 ? 15.821 -7.277 -0.173 1.00 60.12 76 GLY A O 1
ATOM 584 N N . GLU A 1 77 ? 13.798 -6.913 0.792 1.00 70.88 77 GLU A N 1
ATOM 585 C CA . GLU A 1 77 ? 13.004 -7.753 -0.092 1.00 70.88 77 GLU A CA 1
ATOM 586 C C . GLU A 1 77 ? 12.610 -6.933 -1.317 1.00 70.88 77 GLU A C 1
ATOM 588 O O . GLU A 1 77 ? 12.523 -5.704 -1.264 1.00 70.88 77 GLU A O 1
ATOM 593 N N . ASP A 1 78 ? 12.423 -7.619 -2.441 1.00 85.06 78 ASP A N 1
ATOM 594 C CA . ASP A 1 78 ? 11.893 -6.973 -3.630 1.00 85.06 78 ASP A CA 1
ATOM 595 C C . ASP A 1 78 ? 10.444 -6.546 -3.317 1.00 85.06 78 ASP A C 1
ATOM 597 O O . ASP A 1 78 ? 9.618 -7.391 -2.969 1.00 85.06 78 ASP A O 1
ATOM 601 N N . ARG A 1 79 ? 10.132 -5.253 -3.426 1.00 88.94 79 ARG A N 1
ATOM 602 C CA . ARG A 1 79 ? 8.867 -4.658 -2.970 1.00 88.94 79 ARG A CA 1
ATOM 603 C C . ARG A 1 79 ? 8.187 -3.871 -4.080 1.00 88.94 79 ARG A C 1
ATOM 605 O O . ARG A 1 79 ? 8.833 -3.185 -4.868 1.00 88.94 79 ARG A O 1
ATOM 612 N N . ILE A 1 80 ? 6.863 -3.934 -4.105 1.00 90.56 80 ILE A N 1
ATOM 613 C CA . ILE A 1 80 ? 5.997 -3.089 -4.920 1.00 90.56 80 ILE A CA 1
ATOM 614 C C . ILE A 1 80 ? 5.220 -2.177 -3.977 1.00 90.56 80 ILE A C 1
ATOM 616 O O . ILE A 1 80 ? 4.439 -2.655 -3.159 1.00 90.56 80 ILE A O 1
ATOM 620 N N . THR A 1 81 ? 5.396 -0.871 -4.124 1.00 92.50 81 THR A N 1
ATOM 621 C CA . THR A 1 81 ? 4.648 0.142 -3.377 1.00 92.50 81 THR A CA 1
ATOM 622 C C . THR A 1 81 ? 3.801 0.937 -4.352 1.00 92.50 81 THR A C 1
ATOM 624 O O . THR A 1 81 ? 4.325 1.507 -5.304 1.00 92.50 81 THR A O 1
ATOM 627 N N . ILE A 1 82 ? 2.494 0.989 -4.124 1.00 93.69 82 ILE A N 1
ATOM 628 C CA . ILE A 1 82 ? 1.561 1.788 -4.912 1.00 93.69 82 ILE A CA 1
ATOM 629 C C . ILE A 1 82 ? 0.968 2.856 -4.002 1.00 93.69 82 ILE A C 1
ATOM 631 O O . ILE A 1 82 ? 0.225 2.535 -3.078 1.00 93.69 82 ILE A O 1
ATOM 635 N N . ASP A 1 83 ? 1.312 4.112 -4.261 1.00 93.69 83 ASP A N 1
ATOM 636 C CA . ASP A 1 83 ? 0.844 5.283 -3.529 1.00 93.69 83 ASP A CA 1
ATOM 637 C C . ASP A 1 83 ? -0.215 6.026 -4.348 1.00 93.69 83 ASP A C 1
ATOM 639 O O . ASP A 1 83 ? 0.062 6.590 -5.409 1.00 93.69 83 ASP A O 1
ATOM 643 N N . PHE A 1 84 ? -1.445 6.014 -3.849 1.00 93.25 84 PHE A N 1
ATOM 644 C CA . PHE A 1 84 ? -2.574 6.746 -4.391 1.00 93.25 84 PHE A CA 1
ATOM 645 C C . PHE A 1 84 ? -2.773 8.027 -3.590 1.00 93.25 84 PHE A C 1
ATOM 647 O O . PHE A 1 84 ? -3.273 8.000 -2.465 1.00 93.25 84 PHE A O 1
ATOM 654 N N . LYS A 1 85 ? -2.496 9.169 -4.217 1.00 92.00 85 LYS A N 1
ATOM 655 C CA . LYS A 1 85 ? -2.915 10.473 -3.708 1.00 92.00 85 LYS A CA 1
ATOM 656 C C . LYS A 1 85 ? -4.403 10.655 -3.978 1.00 92.00 85 LYS A C 1
ATOM 658 O O . LYS A 1 85 ? -4.829 10.764 -5.132 1.00 92.00 85 LYS A O 1
ATOM 663 N N . LEU A 1 86 ? -5.199 10.671 -2.923 1.00 89.19 86 LEU A N 1
ATOM 664 C CA . LEU A 1 86 ? -6.653 10.709 -2.974 1.00 89.19 86 LEU A CA 1
ATOM 665 C C . LEU A 1 86 ? -7.177 12.143 -2.992 1.00 89.19 86 LEU A C 1
ATOM 667 O O . LEU A 1 86 ? -6.595 13.065 -2.419 1.00 89.19 86 LEU A O 1
ATOM 671 N N . LYS A 1 87 ? -8.324 12.336 -3.645 1.00 83.88 87 LYS A N 1
ATOM 672 C CA . LYS A 1 87 ? -9.099 13.575 -3.511 1.00 83.88 87 LYS A CA 1
ATOM 673 C C . LYS A 1 87 ? -9.925 13.526 -2.234 1.00 83.88 87 LYS A C 1
ATOM 675 O O . LYS A 1 87 ? -10.380 12.461 -1.823 1.00 83.88 87 LYS A O 1
ATOM 680 N N . ALA A 1 88 ? -10.186 14.696 -1.654 1.00 72.00 88 ALA A N 1
ATOM 681 C CA . ALA A 1 88 ? -11.129 14.804 -0.550 1.00 72.00 88 ALA A CA 1
ATOM 682 C C . ALA A 1 88 ? -12.508 14.225 -0.956 1.00 72.00 88 ALA A C 1
ATOM 684 O O . ALA A 1 88 ? -12.960 14.470 -2.084 1.00 72.00 88 ALA A O 1
ATOM 685 N N . PRO A 1 89 ? -13.170 13.457 -0.070 1.00 69.19 89 PRO A N 1
ATOM 686 C CA . PRO A 1 89 ? -14.435 12.796 -0.377 1.00 69.19 89 PRO A CA 1
ATOM 687 C C . PRO A 1 89 ? -15.551 13.802 -0.684 1.00 69.19 89 PRO A C 1
ATOM 689 O O . PRO A 1 89 ? -15.611 14.901 -0.125 1.00 69.19 89 PRO A O 1
ATOM 692 N N . GLN A 1 90 ? -16.457 13.428 -1.591 1.00 59.62 90 GLN A N 1
ATOM 693 C CA . GLN A 1 90 ? -17.559 14.291 -2.017 1.00 59.62 90 GLN A CA 1
ATOM 694 C C . GLN A 1 90 ? -18.551 14.507 -0.865 1.00 59.62 90 GLN A C 1
ATOM 696 O O . GLN A 1 90 ? -19.351 13.629 -0.568 1.00 59.62 90 GLN A O 1
ATOM 701 N N . GLY A 1 91 ? -18.542 15.696 -0.253 1.00 52.62 91 GLY A N 1
ATOM 702 C CA . GLY A 1 91 ? -19.615 16.210 0.614 1.00 52.62 91 GLY A CA 1
ATOM 703 C C . GLY A 1 91 ? -19.364 16.216 2.126 1.00 52.62 91 GLY A C 1
ATOM 704 O O . GLY A 1 91 ? -20.207 16.742 2.845 1.00 52.62 91 GLY A O 1
ATOM 705 N N . THR A 1 92 ? -18.204 15.752 2.600 1.00 48.97 92 THR A N 1
ATOM 706 C CA . THR A 1 92 ? -17.710 16.112 3.942 1.00 48.97 92 THR A CA 1
ATOM 707 C C . THR A 1 92 ? -16.247 16.543 3.847 1.00 48.97 92 THR A C 1
ATOM 709 O O . THR A 1 92 ? -15.365 15.691 3.720 1.00 48.97 92 THR A O 1
ATOM 712 N N . PRO A 1 93 ? -15.956 17.854 3.923 1.00 47.19 93 PRO A N 1
ATOM 713 C CA . PRO A 1 93 ? -14.601 18.332 4.158 1.00 47.19 93 PRO A CA 1
ATOM 714 C C . PRO A 1 93 ? -14.126 17.777 5.509 1.00 47.19 93 PRO A C 1
ATOM 716 O O . PRO A 1 93 ? -14.687 18.130 6.544 1.00 47.19 93 PRO A O 1
ATOM 719 N N . GLY A 1 94 ? -13.137 16.878 5.510 1.00 53.00 94 GLY A N 1
ATOM 720 C CA . GLY A 1 94 ? -12.513 16.388 6.747 1.00 53.00 94 GLY A CA 1
ATOM 721 C C . GLY A 1 94 ? -12.868 14.968 7.200 1.00 53.00 94 GLY A C 1
ATOM 722 O O . GLY A 1 94 ? -12.605 14.643 8.351 1.00 53.00 94 GLY A O 1
ATOM 723 N N . ALA A 1 95 ? -13.414 14.096 6.343 1.00 60.88 95 ALA A N 1
ATOM 724 C CA . ALA A 1 95 ? -13.433 12.650 6.625 1.00 60.88 95 ALA A CA 1
ATOM 725 C C . ALA A 1 95 ? -12.035 12.044 6.396 1.00 60.88 95 ALA A C 1
ATOM 727 O O . ALA A 1 95 ? -11.813 11.265 5.473 1.00 60.88 95 ALA A O 1
ATOM 728 N N . LYS A 1 96 ? -11.091 12.497 7.213 1.00 73.81 96 LYS A N 1
ATOM 729 C CA . LYS A 1 96 ? -9.686 12.125 7.209 1.00 73.81 96 LYS A CA 1
ATOM 730 C C . LYS A 1 96 ? -9.412 11.267 8.437 1.00 73.81 96 LYS A C 1
ATOM 732 O O . LYS A 1 96 ? -10.027 11.493 9.477 1.00 73.81 96 LYS A O 1
ATOM 737 N N . PHE A 1 97 ? -8.622 10.220 8.265 1.00 84.81 97 PHE A N 1
ATOM 738 C CA . PHE A 1 97 ? -8.350 9.247 9.312 1.00 84.81 97 PHE A CA 1
ATOM 739 C C . PHE A 1 97 ? -7.119 8.427 8.955 1.00 84.81 97 PHE A C 1
ATOM 741 O O . PHE A 1 97 ? -6.775 8.262 7.779 1.00 84.81 97 PHE A O 1
ATOM 748 N N . CYS A 1 98 ? -6.545 7.814 9.986 1.00 87.88 98 CYS A N 1
ATOM 749 C CA . CYS A 1 98 ? -5.455 6.868 9.846 1.00 87.88 98 CYS A CA 1
ATOM 750 C C . CYS A 1 98 ? -5.939 5.428 10.091 1.00 87.88 98 CYS A C 1
ATOM 752 O O . CYS A 1 98 ? -6.489 5.091 11.146 1.00 87.88 98 CYS A O 1
ATOM 754 N N . PHE A 1 99 ? -5.749 4.569 9.093 1.00 91.50 99 PHE A N 1
ATOM 755 C CA . PHE A 1 99 ? -6.106 3.155 9.115 1.00 91.50 99 PHE A CA 1
ATOM 756 C C . PHE A 1 99 ? -5.038 2.339 8.399 1.00 91.50 99 PHE A C 1
ATOM 758 O O . PHE A 1 99 ? -4.581 2.707 7.324 1.00 91.50 99 PHE A O 1
ATOM 765 N N . ALA A 1 100 ? -4.672 1.189 8.943 1.00 93.31 100 ALA A N 1
ATOM 766 C CA . ALA A 1 100 ? -3.748 0.289 8.286 1.00 93.31 100 ALA A CA 1
ATOM 767 C C . ALA A 1 100 ? -4.048 -1.176 8.588 1.00 93.31 100 ALA A C 1
ATOM 769 O O . ALA A 1 100 ? -4.531 -1.536 9.659 1.00 93.31 100 ALA A O 1
ATOM 770 N N . VAL A 1 101 ? -3.703 -2.034 7.638 1.00 93.44 101 VAL A N 1
ATOM 771 C CA . VAL A 1 101 ? -3.636 -3.484 7.803 1.00 93.44 101 VAL A CA 1
ATOM 772 C C . VAL A 1 101 ? -2.236 -3.906 7.399 1.00 93.44 101 VAL A C 1
ATOM 774 O O . VAL A 1 101 ? -1.790 -3.553 6.313 1.00 93.44 101 VAL A O 1
ATOM 777 N N . ALA A 1 102 ? -1.531 -4.632 8.256 1.00 92.75 102 ALA A N 1
ATOM 778 C CA . ALA A 1 102 ? -0.164 -5.066 7.981 1.00 92.75 102 ALA A CA 1
ATOM 779 C C . ALA A 1 102 ? 0.056 -6.516 8.412 1.00 92.75 102 ALA A C 1
ATOM 781 O O . ALA A 1 102 ? -0.564 -6.977 9.374 1.00 92.75 102 ALA A O 1
ATOM 782 N N . ASP A 1 103 ? 0.968 -7.213 7.736 1.00 91.25 103 ASP A N 1
ATOM 783 C CA . ASP A 1 103 ? 1.522 -8.472 8.234 1.00 91.25 103 ASP A CA 1
ATOM 784 C C . ASP A 1 103 ? 2.293 -8.201 9.537 1.00 91.25 103 ASP A C 1
ATOM 786 O O . ASP A 1 103 ? 3.090 -7.259 9.654 1.00 91.25 103 ASP A O 1
ATOM 790 N N . ARG A 1 104 ? 2.070 -9.058 10.535 1.00 88.44 104 ARG A N 1
ATOM 791 C CA . ARG A 1 104 ? 2.780 -9.056 11.815 1.00 88.44 104 ARG A CA 1
ATOM 792 C C . ARG A 1 104 ? 4.303 -9.051 11.651 1.00 88.44 104 ARG A C 1
ATOM 794 O O . ARG A 1 104 ? 4.981 -8.459 12.489 1.00 88.44 104 ARG A O 1
ATOM 801 N N . LYS A 1 105 ? 4.843 -9.656 10.587 1.00 87.00 105 LYS A N 1
ATOM 802 C CA . LYS A 1 105 ? 6.290 -9.658 10.296 1.00 87.00 105 LYS A CA 1
ATOM 803 C C . LYS A 1 105 ? 6.845 -8.258 10.030 1.00 87.00 105 LYS A C 1
ATOM 805 O O . LYS A 1 105 ? 7.950 -7.944 10.464 1.00 87.00 105 LYS A O 1
ATOM 810 N N . VAL A 1 106 ? 6.077 -7.417 9.336 1.00 87.19 106 VAL A N 1
ATOM 811 C CA . VAL A 1 106 ? 6.512 -6.083 8.885 1.00 87.19 106 VAL A CA 1
ATOM 812 C C . VAL A 1 106 ? 6.049 -4.981 9.844 1.00 87.19 106 VAL A C 1
ATOM 814 O O . VAL A 1 106 ? 6.554 -3.862 9.787 1.00 87.19 106 VAL A O 1
ATOM 817 N N . LEU A 1 107 ? 5.157 -5.291 10.794 1.00 88.50 107 LEU A N 1
ATOM 818 C CA . LEU A 1 107 ? 4.569 -4.324 11.727 1.00 88.50 107 LEU A CA 1
ATOM 819 C C . LEU A 1 107 ? 5.600 -3.419 12.415 1.00 88.50 107 LEU A C 1
ATOM 821 O O . LEU A 1 107 ? 5.397 -2.209 12.489 1.00 88.50 107 LEU A O 1
ATOM 825 N N . ARG A 1 108 ? 6.698 -3.992 12.924 1.00 87.19 108 ARG A N 1
ATOM 826 C CA . ARG A 1 108 ? 7.734 -3.221 13.626 1.00 87.19 108 ARG A CA 1
ATOM 827 C C . ARG A 1 108 ? 8.409 -2.221 12.690 1.00 87.19 108 ARG A C 1
ATOM 829 O O . ARG A 1 108 ? 8.440 -1.037 12.999 1.00 87.19 108 ARG A O 1
ATOM 836 N N . LEU A 1 109 ? 8.871 -2.692 11.531 1.00 87.12 109 LEU A N 1
ATOM 837 C CA . LEU A 1 109 ? 9.491 -1.847 10.509 1.00 87.12 109 LEU A CA 1
ATOM 838 C C . LEU A 1 109 ? 8.549 -0.713 10.095 1.00 87.12 109 LEU A C 1
ATOM 840 O O . LEU A 1 109 ? 8.960 0.433 9.949 1.00 87.12 109 LEU A O 1
ATOM 844 N N . LEU A 1 110 ? 7.274 -1.044 9.929 1.00 88.75 110 LEU A N 1
ATOM 845 C CA . LEU A 1 110 ? 6.257 -0.115 9.487 1.00 88.75 110 LEU A CA 1
ATOM 846 C C . LEU A 1 110 ? 5.994 0.971 10.546 1.00 88.75 110 LEU A C 1
ATOM 848 O O . LEU A 1 110 ? 6.017 2.143 10.186 1.00 88.75 110 LEU A O 1
ATOM 852 N N . ARG A 1 111 ? 5.890 0.629 11.839 1.00 88.94 111 ARG A N 1
ATOM 853 C CA . ARG A 1 111 ? 5.789 1.609 12.947 1.00 88.94 111 ARG A CA 1
ATOM 854 C C . ARG A 1 111 ? 7.037 2.481 13.102 1.00 88.94 111 ARG A C 1
ATOM 856 O O . ARG A 1 111 ? 6.907 3.670 13.383 1.00 88.94 111 ARG A O 1
ATOM 863 N N . ASP A 1 112 ? 8.219 1.910 12.884 1.00 87.88 112 ASP A N 1
ATOM 864 C CA . ASP A 1 112 ? 9.488 2.643 12.960 1.00 87.88 112 ASP A CA 1
ATOM 865 C C . ASP A 1 112 ? 9.652 3.611 11.772 1.00 87.88 112 ASP A C 1
ATOM 867 O O . ASP A 1 112 ? 10.198 4.703 11.916 1.00 87.88 112 ASP A O 1
ATOM 871 N N . SER A 1 113 ? 9.158 3.230 10.588 1.00 86.50 113 SER A N 1
ATOM 872 C CA . SER A 1 113 ? 9.248 4.044 9.367 1.00 86.50 113 SER A CA 1
ATOM 873 C C . SER A 1 113 ? 8.202 5.159 9.275 1.00 86.50 113 SER A C 1
ATOM 875 O O . SER A 1 113 ? 8.397 6.117 8.525 1.00 86.50 113 SER A O 1
ATOM 877 N N . ARG A 1 114 ? 7.089 5.026 10.007 1.00 87.50 114 ARG A N 1
ATOM 878 C CA . ARG A 1 114 ? 5.893 5.856 9.858 1.00 87.50 114 ARG A CA 1
ATOM 879 C C . ARG A 1 114 ? 5.390 6.375 11.199 1.00 87.50 114 ARG A C 1
ATOM 881 O O . ARG A 1 114 ? 4.831 5.641 12.016 1.00 87.50 114 ARG A O 1
ATOM 888 N N . TRP A 1 115 ? 5.572 7.674 11.403 1.00 86.56 115 TRP A N 1
ATOM 889 C CA . TRP A 1 115 ? 5.190 8.365 12.630 1.00 86.56 115 TRP A CA 1
ATOM 890 C C . TRP A 1 115 ? 3.668 8.464 12.812 1.00 86.56 115 TRP A C 1
ATOM 892 O O . TRP A 1 115 ? 3.179 8.335 13.937 1.00 86.56 115 TRP A O 1
ATOM 902 N N . ASP A 1 116 ? 2.921 8.639 11.719 1.00 85.12 116 ASP A N 1
ATOM 903 C CA . ASP A 1 116 ? 1.456 8.711 11.711 1.00 85.12 116 ASP A CA 1
ATOM 904 C C . ASP A 1 116 ? 0.818 7.465 12.337 1.00 85.12 116 ASP A C 1
ATOM 906 O O . ASP A 1 116 ? -0.054 7.565 13.201 1.00 85.12 116 ASP A O 1
ATOM 910 N N . LEU A 1 117 ? 1.304 6.281 11.977 1.00 87.88 117 LEU A N 1
ATOM 911 C CA . LEU A 1 117 ? 0.776 5.026 12.505 1.00 87.88 117 LEU A CA 1
ATOM 912 C C . LEU A 1 117 ? 1.093 4.838 13.984 1.00 87.88 117 LEU A C 1
ATOM 914 O O . LEU A 1 117 ? 0.237 4.397 14.748 1.00 87.88 117 LEU A O 1
ATOM 918 N N . THR A 1 118 ? 2.294 5.211 14.412 1.00 86.38 118 THR A N 1
ATOM 919 C CA . THR A 1 118 ? 2.684 5.107 15.823 1.00 86.38 118 THR A CA 1
ATOM 920 C C . THR A 1 118 ? 1.910 6.083 16.711 1.00 86.38 118 THR A C 1
ATOM 922 O O . THR A 1 118 ? 1.625 5.750 17.860 1.00 86.38 118 THR A O 1
ATOM 925 N N . THR A 1 119 ? 1.538 7.251 16.184 1.00 83.62 119 THR A N 1
ATOM 926 C CA . THR A 1 119 ? 0.918 8.327 16.969 1.00 83.62 119 THR A CA 1
ATOM 927 C C . THR A 1 119 ? -0.605 8.250 16.994 1.00 83.62 119 THR A C 1
ATOM 929 O O . THR A 1 119 ? -1.204 8.436 18.052 1.00 83.62 119 THR A O 1
ATOM 932 N N . PHE A 1 120 ? -1.242 7.987 15.849 1.00 83.06 120 PHE A N 1
ATOM 933 C CA . PHE A 1 120 ? -2.697 8.107 15.718 1.00 83.06 120 PHE A CA 1
ATOM 934 C C . PHE A 1 120 ? -3.443 6.782 15.838 1.00 83.06 120 PHE A C 1
ATOM 936 O O . PHE A 1 120 ? -4.637 6.788 16.125 1.00 83.06 120 PHE A O 1
ATOM 943 N N . THR A 1 121 ? -2.780 5.640 15.630 1.00 85.81 121 THR A N 1
ATOM 944 C CA . THR A 1 121 ? -3.482 4.351 15.567 1.00 85.81 121 THR A CA 1
ATOM 945 C C . THR A 1 121 ? -3.306 3.505 16.819 1.00 85.81 121 THR A C 1
ATOM 947 O O . THR A 1 121 ? -2.230 3.418 17.410 1.00 85.81 121 THR A O 1
ATOM 950 N N . THR A 1 122 ? -4.383 2.817 17.198 1.00 86.00 122 THR A N 1
ATOM 951 C CA . THR A 1 122 ? -4.353 1.740 18.189 1.00 86.00 122 THR A CA 1
ATOM 952 C C . THR A 1 122 ? -4.425 0.393 17.480 1.00 86.00 122 THR A C 1
ATOM 954 O O . THR A 1 122 ? -5.152 0.213 16.501 1.00 86.00 122 THR A O 1
ATOM 957 N N . THR A 1 123 ? -3.654 -0.573 17.973 1.00 84.50 123 THR A N 1
ATOM 958 C CA . THR A 1 123 ? -3.603 -1.926 17.421 1.00 84.50 123 THR A CA 1
ATOM 959 C C . THR A 1 123 ? -4.803 -2.747 17.900 1.00 84.50 123 THR A C 1
ATOM 961 O O . THR A 1 123 ? -4.997 -2.926 19.099 1.00 84.50 123 THR A O 1
ATOM 964 N N . ALA A 1 124 ? -5.596 -3.276 16.968 1.00 78.69 124 ALA A N 1
ATOM 965 C CA . ALA A 1 124 ? -6.680 -4.211 17.246 1.00 78.69 124 ALA A CA 1
ATOM 966 C C . ALA A 1 124 ? -6.221 -5.634 16.894 1.00 78.69 124 ALA A C 1
ATOM 968 O O . ALA A 1 124 ? -6.358 -6.090 15.759 1.00 78.69 124 ALA A O 1
ATOM 969 N N . GLU A 1 125 ? -5.655 -6.339 17.876 1.00 61.31 125 GLU A N 1
ATOM 970 C CA . GLU A 1 125 ? -5.027 -7.653 17.664 1.00 61.31 125 GLU A CA 1
ATOM 971 C C . GLU A 1 125 ? -6.018 -8.792 17.385 1.00 61.31 125 GLU A C 1
ATOM 973 O O . GLU A 1 125 ? -5.619 -9.859 16.925 1.00 61.31 125 GLU A O 1
ATOM 978 N N . THR A 1 126 ? -7.311 -8.613 17.669 1.00 59.53 126 THR A N 1
ATOM 979 C CA . THR A 1 126 ? -8.314 -9.677 17.509 1.00 59.53 126 THR A CA 1
ATOM 980 C C . THR A 1 126 ? -9.581 -9.129 16.873 1.00 59.53 126 THR A C 1
ATOM 982 O O . THR A 1 126 ? -10.583 -8.876 17.538 1.00 59.53 126 THR A O 1
ATOM 985 N N . THR A 1 127 ? -9.542 -8.958 15.553 1.00 70.12 127 THR A N 1
ATOM 986 C CA . THR A 1 127 ? -10.769 -8.801 14.768 1.00 70.12 127 THR A CA 1
ATOM 987 C C . THR A 1 127 ? -11.199 -10.192 14.288 1.00 70.12 127 THR A C 1
ATOM 989 O O . THR A 1 127 ? -10.453 -10.798 13.523 1.00 70.12 127 THR A O 1
ATOM 992 N N . PRO A 1 128 ? -12.369 -10.732 14.697 1.00 69.69 128 PRO A N 1
ATOM 993 C CA . PRO A 1 128 ? -12.761 -12.123 14.416 1.00 69.69 128 PRO A CA 1
ATOM 994 C C . PRO A 1 128 ? -12.745 -12.519 12.934 1.00 69.69 128 PRO A C 1
ATOM 996 O O . PRO A 1 128 ? -12.602 -13.700 12.608 1.00 69.69 128 PRO A O 1
ATOM 999 N N . THR A 1 129 ? -12.920 -11.530 12.060 1.00 80.56 129 THR A N 1
ATOM 1000 C CA . THR A 1 129 ? -13.049 -11.691 10.613 1.00 80.56 129 THR A CA 1
ATOM 1001 C C . THR A 1 129 ? -11.713 -11.726 9.874 1.00 80.56 129 THR A C 1
ATOM 1003 O O . THR A 1 129 ? -11.674 -12.223 8.756 1.00 80.56 129 THR A O 1
ATOM 1006 N N . VAL A 1 130 ? -10.635 -11.230 10.485 1.00 85.06 130 VAL A N 1
ATOM 1007 C CA . VAL A 1 130 ? -9.320 -11.073 9.846 1.00 85.06 130 VAL A CA 1
ATOM 1008 C C . VAL A 1 130 ? -8.434 -12.281 10.154 1.00 85.06 130 VAL A C 1
ATOM 1010 O O . VAL A 1 130 ? -8.576 -12.914 11.206 1.00 85.06 130 VAL A O 1
ATOM 1013 N N . ASP A 1 131 ? -7.541 -12.628 9.230 1.00 87.88 131 ASP A N 1
ATOM 1014 C CA . ASP A 1 131 ? -6.546 -13.673 9.458 1.00 87.88 131 ASP A CA 1
ATOM 1015 C C . ASP A 1 131 ? -5.578 -13.332 10.609 1.00 87.88 131 ASP A C 1
ATOM 1017 O O . ASP A 1 131 ? -5.213 -12.179 10.824 1.00 87.88 131 ASP A O 1
ATOM 1021 N N . SER A 1 132 ? -5.135 -14.351 11.349 1.00 86.00 132 SER A N 1
ATOM 1022 C CA . SER A 1 132 ? -4.256 -14.187 12.520 1.00 86.00 132 SER A CA 1
ATOM 1023 C C . SER A 1 132 ? -2.848 -13.657 12.203 1.00 86.00 132 SER A C 1
ATOM 1025 O O . SER A 1 132 ? -2.171 -13.129 13.096 1.00 86.00 132 SER A O 1
ATOM 1027 N N . SER A 1 133 ? -2.403 -13.801 10.949 1.00 87.62 133 SER A N 1
ATOM 1028 C CA . SER A 1 133 ? -1.128 -13.262 10.461 1.00 87.62 133 SER A CA 1
ATOM 1029 C C . SER A 1 133 ? -1.150 -11.739 10.308 1.00 87.62 133 SER A C 1
ATOM 1031 O O . SER A 1 133 ? -0.103 -11.098 10.410 1.00 87.62 133 SER A O 1
ATOM 1033 N N . LEU A 1 134 ? -2.336 -11.154 10.136 1.00 90.25 134 LEU A N 1
ATOM 1034 C CA . LEU A 1 134 ? -2.517 -9.728 9.924 1.00 90.25 134 LEU A CA 1
ATOM 1035 C C . LEU A 1 134 ? -2.900 -9.009 11.211 1.00 90.25 134 LEU A C 1
ATOM 1037 O O . LEU A 1 134 ? -3.490 -9.561 12.141 1.00 90.25 134 LEU A O 1
ATOM 1041 N N . ILE A 1 135 ? -2.571 -7.727 11.238 1.00 91.50 135 ILE A N 1
ATOM 1042 C CA . ILE A 1 135 ? -2.891 -6.816 12.323 1.00 91.50 135 ILE A CA 1
ATOM 1043 C C . ILE A 1 135 ? -3.569 -5.591 11.731 1.00 91.50 135 ILE A C 1
ATOM 1045 O O . ILE A 1 135 ? -3.064 -4.976 10.791 1.00 91.50 135 ILE A O 1
ATOM 1049 N N . VAL A 1 136 ? -4.711 -5.232 12.313 1.00 92.19 136 VAL A N 1
ATOM 1050 C CA . VAL A 1 136 ? -5.442 -4.014 11.967 1.00 92.19 136 VAL A CA 1
ATOM 1051 C C . VAL A 1 136 ? -5.058 -2.917 12.951 1.00 92.19 136 VAL A C 1
ATOM 1053 O O . VAL A 1 136 ? -5.084 -3.108 14.167 1.00 92.19 136 VAL A O 1
ATOM 1056 N N . MET A 1 137 ? -4.714 -1.757 12.418 1.00 91.12 137 MET A N 1
ATOM 1057 C CA . MET A 1 137 ? -4.407 -0.543 13.156 1.00 91.12 137 MET A CA 1
ATOM 1058 C C . MET A 1 137 ? -5.394 0.530 12.727 1.00 91.12 137 MET A C 1
ATOM 1060 O O . MET A 1 137 ? -5.604 0.751 11.538 1.00 91.12 137 MET A O 1
ATOM 1064 N N . SER A 1 138 ? -6.039 1.177 13.686 1.00 89.69 138 SER A N 1
ATOM 1065 C CA . SER A 1 138 ? -7.036 2.201 13.390 1.00 89.69 138 SER A CA 1
ATOM 1066 C C . SER A 1 138 ? -7.038 3.261 14.473 1.00 89.69 138 SER A C 1
ATOM 1068 O O . SER A 1 138 ? -6.814 2.957 15.646 1.00 89.69 138 SER A O 1
ATOM 1070 N N . GLU A 1 139 ? -7.320 4.497 14.088 1.00 86.19 139 GLU A N 1
ATOM 1071 C CA . GLU A 1 139 ? -7.576 5.592 15.021 1.00 86.19 139 GLU A CA 1
ATOM 1072 C C . GLU A 1 139 ? -8.825 5.332 15.880 1.00 86.19 139 GLU A C 1
ATOM 1074 O O . GLU A 1 139 ? -8.859 5.625 17.075 1.00 86.19 139 GLU A O 1
ATOM 1079 N N . ASN A 1 140 ? -9.863 4.732 15.286 1.00 83.50 140 ASN A N 1
ATOM 1080 C CA . ASN A 1 140 ? -11.133 4.477 15.960 1.00 83.50 140 ASN A CA 1
ATOM 1081 C C . ASN A 1 140 ? -11.771 3.158 15.496 1.00 83.50 140 ASN A C 1
ATOM 1083 O O . ASN A 1 140 ? -11.685 2.773 14.329 1.00 83.50 140 ASN A O 1
ATOM 1087 N N . GLY A 1 141 ? -12.492 2.485 16.395 1.00 83.50 141 GLY A N 1
ATOM 1088 C CA . GLY A 1 141 ? -13.296 1.311 16.061 1.00 83.50 141 GLY A CA 1
ATOM 1089 C C . GLY A 1 141 ? -14.380 1.586 15.009 1.00 83.50 141 GLY A C 1
ATOM 1090 O O . GLY A 1 141 ? -14.723 0.684 14.250 1.00 83.50 141 GLY A O 1
ATOM 1091 N N . GLU A 1 142 ? -14.888 2.818 14.905 1.00 81.75 142 GLU A N 1
ATOM 1092 C CA . GLU A 1 142 ? -15.853 3.189 13.855 1.00 81.75 142 GLU A CA 1
ATOM 1093 C C . GLU A 1 142 ? -15.228 3.186 12.451 1.00 81.75 142 GLU A C 1
ATOM 1095 O O . GLU A 1 142 ? -15.839 2.676 11.512 1.00 81.75 142 GLU A O 1
ATOM 1100 N N . VAL A 1 143 ? -13.980 3.648 12.317 1.00 83.44 143 VAL A N 1
ATOM 1101 C CA . VAL A 1 143 ? -13.216 3.561 11.060 1.00 83.44 143 VAL A CA 1
ATOM 1102 C C . VAL A 1 143 ? -13.013 2.096 10.678 1.00 83.44 143 VAL A C 1
ATOM 1104 O O . VAL A 1 143 ? -13.271 1.709 9.541 1.00 83.44 143 VAL A O 1
ATOM 1107 N N . THR A 1 144 ? -12.661 1.245 11.646 1.00 87.19 144 THR A N 1
ATOM 1108 C CA . THR A 1 144 ? -12.526 -0.200 11.418 1.00 87.19 144 THR A CA 1
ATOM 1109 C C . THR A 1 144 ? -13.834 -0.812 10.913 1.00 87.19 144 THR A C 1
ATOM 1111 O O . THR A 1 144 ? -13.832 -1.560 9.937 1.00 87.19 144 THR A O 1
ATOM 1114 N N . LYS A 1 145 ? -14.976 -0.468 11.526 1.00 85.94 145 LYS A N 1
ATOM 1115 C CA . LYS A 1 145 ? -16.295 -0.940 11.076 1.00 85.94 145 LYS A CA 1
ATOM 1116 C C . LYS A 1 145 ? -16.641 -0.450 9.676 1.00 85.94 145 LYS A C 1
ATOM 1118 O O . LYS A 1 145 ? -17.262 -1.207 8.941 1.00 85.94 145 LYS A O 1
ATOM 1123 N N . ALA A 1 146 ? -16.282 0.783 9.316 1.00 84.00 146 ALA A N 1
ATOM 1124 C CA . ALA A 1 146 ? -16.518 1.342 7.987 1.00 84.00 146 ALA A CA 1
ATOM 1125 C C . ALA A 1 146 ? -15.649 0.664 6.914 1.00 84.00 146 ALA A C 1
ATOM 1127 O O . ALA A 1 146 ? -16.147 0.342 5.836 1.00 84.00 146 ALA A O 1
ATOM 1128 N N . MET A 1 147 ? -14.383 0.382 7.231 1.00 86.19 147 MET A N 1
ATOM 1129 C CA . MET A 1 147 ? -13.436 -0.248 6.307 1.00 86.19 147 MET A CA 1
ATOM 1130 C C . MET A 1 147 ? -13.694 -1.742 6.097 1.00 86.19 147 MET A C 1
ATOM 1132 O O . MET A 1 147 ? -13.460 -2.253 5.004 1.00 86.19 147 MET A O 1
ATOM 1136 N N . LEU A 1 148 ? -14.210 -2.449 7.105 1.00 86.56 148 LEU A N 1
ATOM 1137 C CA . LEU A 1 148 ? -14.511 -3.885 7.025 1.00 86.56 148 LEU A CA 1
ATOM 1138 C C . LEU A 1 148 ? -15.903 -4.204 6.454 1.00 86.56 148 LEU A C 1
ATOM 1140 O O . LEU A 1 148 ? -16.350 -5.354 6.511 1.00 86.56 148 LEU A O 1
ATOM 1144 N N . GLN A 1 149 ? -16.603 -3.214 5.896 1.00 85.94 149 GLN A N 1
ATOM 1145 C CA . GLN A 1 149 ? -17.890 -3.457 5.247 1.00 85.94 149 GLN A CA 1
ATOM 1146 C C . GLN A 1 149 ? -17.714 -4.242 3.940 1.00 85.94 149 GLN A C 1
ATOM 1148 O O . GLN A 1 149 ? -16.688 -4.112 3.276 1.00 85.94 149 GLN A O 1
ATOM 1153 N N . PRO A 1 150 ? -18.712 -5.040 3.523 1.00 84.00 150 PRO A N 1
ATOM 1154 C CA . PRO A 1 150 ? -18.609 -5.848 2.307 1.00 84.00 150 PRO A CA 1
ATOM 1155 C C . PRO A 1 150 ? -18.320 -5.048 1.027 1.00 84.00 150 PRO A C 1
ATOM 1157 O O . PRO A 1 150 ? -17.726 -5.596 0.104 1.00 84.00 150 PRO A O 1
ATOM 1160 N N . GLU A 1 151 ? -18.716 -3.772 0.978 1.00 82.94 151 GLU A N 1
ATOM 1161 C CA . GLU A 1 151 ? -18.540 -2.884 -0.182 1.00 82.94 151 GLU A CA 1
ATOM 1162 C C . GLU A 1 151 ? -17.070 -2.609 -0.521 1.00 82.94 151 GLU A C 1
ATOM 1164 O O . GLU A 1 151 ? -16.709 -2.573 -1.694 1.00 82.94 151 GLU A O 1
ATOM 1169 N N . THR A 1 152 ? -16.201 -2.474 0.488 1.00 82.06 152 THR A N 1
ATOM 1170 C CA . THR A 1 152 ? -14.766 -2.235 0.257 1.00 82.06 152 THR A CA 1
ATOM 1171 C C . THR A 1 152 ? -14.074 -3.463 -0.332 1.00 82.06 152 THR A C 1
ATOM 1173 O O . THR A 1 152 ? -12.982 -3.355 -0.880 1.00 82.06 152 THR A O 1
ATOM 1176 N N . GLY A 1 153 ? -14.670 -4.653 -0.193 1.00 84.62 153 GLY A N 1
ATOM 1177 C CA . GLY A 1 153 ? -14.051 -5.931 -0.550 1.00 84.62 153 GLY A CA 1
ATOM 1178 C C . GLY A 1 153 ? -12.893 -6.344 0.368 1.00 84.62 153 GLY A C 1
ATOM 1179 O O . GLY A 1 153 ? -12.467 -7.498 0.315 1.00 84.62 153 GLY A O 1
ATOM 1180 N N . LEU A 1 154 ? -12.430 -5.453 1.257 1.00 88.62 154 LEU A N 1
ATOM 1181 C CA . LEU A 1 154 ? -11.253 -5.661 2.101 1.00 88.62 154 LEU A CA 1
ATOM 1182 C C . LEU A 1 154 ? -11.433 -6.881 3.000 1.00 88.62 154 LEU A C 1
ATOM 1184 O O . LEU A 1 154 ? -10.558 -7.733 3.064 1.00 88.62 154 LEU A O 1
ATOM 1188 N N . ASN A 1 155 ? -12.609 -7.013 3.614 1.00 88.75 155 ASN A N 1
ATOM 1189 C CA . ASN A 1 155 ? -12.937 -8.118 4.511 1.00 88.75 155 ASN A CA 1
ATOM 1190 C C . ASN A 1 155 ? -12.817 -9.505 3.843 1.00 88.75 155 ASN A C 1
ATOM 1192 O O . ASN A 1 155 ? -12.432 -10.475 4.485 1.00 88.75 155 ASN A O 1
ATOM 1196 N N . LYS A 1 156 ? -13.104 -9.605 2.537 1.00 88.56 156 LYS A N 1
ATOM 1197 C CA . LYS A 1 156 ? -12.913 -10.856 1.786 1.00 88.56 156 LYS A CA 1
ATOM 1198 C C . LYS A 1 156 ? -11.436 -11.117 1.492 1.00 88.56 156 LYS A C 1
ATOM 1200 O O . LYS A 1 156 ? -11.010 -12.262 1.565 1.00 88.56 156 LYS A O 1
ATOM 1205 N N . ALA A 1 157 ? -10.676 -10.069 1.177 1.00 87.94 157 ALA A N 1
ATOM 1206 C CA . ALA A 1 157 ? -9.259 -10.170 0.833 1.00 87.94 157 ALA A CA 1
ATOM 1207 C C . ALA A 1 157 ? -8.360 -10.491 2.040 1.00 87.94 157 ALA A C 1
ATOM 1209 O O . ALA A 1 157 ? -7.357 -11.172 1.879 1.00 87.94 157 ALA A O 1
ATOM 1210 N N . ILE A 1 158 ? -8.725 -10.035 3.244 1.00 89.56 158 ILE A N 1
ATOM 1211 C CA . ILE A 1 158 ? -7.952 -10.262 4.483 1.00 89.56 158 ILE A CA 1
ATOM 1212 C C . ILE A 1 158 ? -8.572 -11.322 5.406 1.00 89.56 158 ILE A C 1
ATOM 1214 O O . ILE A 1 158 ? -8.144 -11.489 6.551 1.00 89.56 158 ILE A O 1
ATOM 1218 N N . GLY A 1 159 ? -9.626 -11.988 4.933 1.00 86.75 159 GLY A N 1
ATOM 1219 C CA . GLY A 1 159 ? -10.372 -12.974 5.699 1.00 86.75 159 GLY A CA 1
ATOM 1220 C C . GLY A 1 159 ? -9.576 -14.253 5.960 1.00 86.75 159 GLY A C 1
ATOM 1221 O O . GLY A 1 159 ? -8.572 -14.539 5.309 1.00 86.75 159 GLY A O 1
ATOM 1222 N N . LYS A 1 160 ? -10.055 -15.065 6.905 1.00 81.62 160 LYS A N 1
ATOM 1223 C CA . LYS A 1 160 ? -9.448 -16.371 7.210 1.00 81.62 160 LYS A CA 1
ATOM 1224 C C . LYS A 1 160 ? -9.408 -17.261 5.964 1.00 81.62 160 LYS A C 1
ATOM 1226 O O . LYS A 1 160 ? -10.451 -17.538 5.375 1.00 81.62 160 LYS A O 1
ATOM 1231 N N . GLY A 1 161 ? -8.215 -17.737 5.610 1.00 75.88 161 GLY A N 1
ATOM 1232 C CA . GLY A 1 161 ? -7.996 -18.595 4.439 1.00 75.88 161 GLY A CA 1
ATOM 1233 C C . GLY A 1 161 ? -7.814 -17.849 3.113 1.00 75.88 161 GLY A C 1
ATOM 1234 O O . GLY A 1 161 ? -7.807 -18.496 2.067 1.00 75.88 161 GLY A O 1
ATOM 1235 N N . ALA A 1 162 ? -7.675 -16.520 3.136 1.00 81.88 162 ALA A N 1
ATOM 1236 C CA . ALA A 1 162 ? -7.262 -15.755 1.965 1.00 81.88 162 ALA A CA 1
ATOM 1237 C C . ALA A 1 162 ? -5.778 -15.990 1.627 1.00 81.88 162 ALA A C 1
ATOM 1239 O O . ALA A 1 162 ? -4.967 -16.300 2.503 1.00 81.88 162 ALA A O 1
ATOM 1240 N N . ASP A 1 163 ? -5.419 -15.826 0.351 1.00 83.69 163 ASP A N 1
ATOM 1241 C CA . ASP A 1 163 ? -4.025 -15.884 -0.087 1.00 83.69 163 ASP A CA 1
ATOM 1242 C C . ASP A 1 163 ? -3.320 -14.555 0.213 1.00 83.69 163 ASP A C 1
ATOM 1244 O O . ASP A 1 163 ? -3.480 -13.556 -0.491 1.00 83.69 163 ASP A O 1
ATOM 1248 N N . LEU A 1 164 ? -2.554 -14.554 1.302 1.00 85.44 164 LEU A N 1
ATOM 1249 C CA . LEU A 1 164 ? -1.811 -13.400 1.808 1.00 85.44 164 LEU A CA 1
ATOM 1250 C C . LEU A 1 164 ? -0.318 -13.468 1.460 1.00 85.44 164 LEU A C 1
ATOM 1252 O O . LEU A 1 164 ? 0.467 -12.697 2.001 1.00 85.44 164 LEU A O 1
ATOM 1256 N N . THR A 1 165 ? 0.089 -14.375 0.564 1.00 86.81 165 THR A N 1
ATOM 1257 C CA . THR A 1 165 ? 1.506 -14.689 0.306 1.00 86.81 165 THR A CA 1
ATOM 1258 C C . THR A 1 165 ? 2.344 -13.461 -0.062 1.00 86.81 165 THR A C 1
ATOM 1260 O O . THR A 1 165 ? 3.496 -13.359 0.353 1.00 86.81 165 THR A O 1
ATOM 1263 N N . TRP A 1 166 ? 1.766 -12.528 -0.822 1.00 89.00 166 TRP A N 1
ATOM 1264 C CA . TRP A 1 166 ? 2.453 -11.330 -1.319 1.00 89.00 166 TRP A CA 1
ATOM 1265 C C . TRP A 1 166 ? 2.030 -10.045 -0.608 1.00 89.00 166 TRP A C 1
ATOM 1267 O O . TRP A 1 166 ? 2.526 -8.974 -0.945 1.00 89.00 166 TRP A O 1
ATOM 1277 N N . PHE A 1 167 ? 1.089 -10.113 0.332 1.00 91.81 167 PHE A N 1
ATOM 1278 C CA . PHE A 1 167 ? 0.562 -8.927 0.994 1.00 91.81 167 PHE A CA 1
ATOM 1279 C C . PHE A 1 167 ? 1.467 -8.515 2.159 1.00 91.81 167 PHE A C 1
ATOM 1281 O O . PHE A 1 167 ? 1.633 -9.277 3.105 1.00 91.81 167 PHE A O 1
ATOM 1288 N N . GLU A 1 168 ? 2.019 -7.298 2.120 1.00 91.81 168 GLU A N 1
ATOM 1289 C CA . GLU A 1 168 ? 2.803 -6.758 3.240 1.00 91.81 168 GLU A CA 1
ATOM 1290 C C . GLU A 1 168 ? 1.979 -5.782 4.079 1.00 91.81 168 GLU A C 1
ATOM 1292 O O . GLU A 1 168 ? 1.855 -5.941 5.296 1.00 91.81 168 GLU A O 1
ATOM 1297 N N . SER A 1 169 ? 1.437 -4.736 3.446 1.00 93.75 169 SER A N 1
ATOM 1298 C CA . SER A 1 169 ? 0.637 -3.735 4.150 1.00 93.75 169 SER A CA 1
ATOM 1299 C C . SER A 1 169 ? -0.266 -2.918 3.235 1.00 93.75 169 SER A C 1
ATOM 1301 O O . SER A 1 169 ? 0.025 -2.694 2.064 1.00 93.75 169 SER A O 1
ATOM 1303 N N . LEU A 1 170 ? -1.353 -2.421 3.807 1.00 95.00 170 LEU A N 1
ATOM 1304 C CA . LEU A 1 170 ? -2.248 -1.429 3.237 1.00 95.00 170 LEU A CA 1
ATOM 1305 C C . LEU A 1 170 ? -2.406 -0.317 4.268 1.00 95.00 170 LEU A C 1
ATOM 1307 O O . LEU A 1 170 ? -2.854 -0.582 5.380 1.00 95.00 170 LEU A O 1
ATOM 1311 N N . VAL A 1 171 ? -2.058 0.911 3.909 1.00 93.94 171 VAL A N 1
ATOM 1312 C CA . VAL A 1 171 ? -2.116 2.081 4.788 1.00 93.94 171 VAL A CA 1
ATOM 1313 C C . VAL A 1 171 ? -2.983 3.147 4.138 1.00 93.94 171 VAL A C 1
ATOM 1315 O O . VAL A 1 171 ? -2.817 3.449 2.967 1.00 93.94 171 VAL A O 1
ATOM 1318 N N . ILE A 1 172 ? -3.899 3.729 4.895 1.00 92.00 172 ILE A N 1
ATOM 1319 C CA . ILE A 1 172 ? -4.717 4.879 4.526 1.00 92.00 172 ILE A CA 1
ATOM 1320 C C . ILE A 1 172 ? -4.432 5.942 5.576 1.00 92.00 172 ILE A C 1
ATOM 1322 O O . ILE A 1 172 ? -4.590 5.680 6.766 1.00 92.00 172 ILE A O 1
ATOM 1326 N N . THR A 1 173 ? -3.967 7.109 5.157 1.00 89.44 173 THR A N 1
ATOM 1327 C CA . THR A 1 173 ? -3.561 8.161 6.088 1.00 89.44 173 THR A CA 1
ATOM 1328 C C . THR A 1 173 ? -3.822 9.537 5.507 1.00 89.44 173 THR A C 1
ATOM 1330 O O . THR A 1 173 ? -3.761 9.743 4.297 1.00 89.44 173 THR A O 1
ATOM 1333 N N . ASP A 1 174 ? -4.093 10.481 6.386 1.00 85.94 174 ASP A N 1
ATOM 1334 C CA . ASP A 1 174 ? -4.094 11.920 6.150 1.00 85.94 174 ASP A CA 1
ATOM 1335 C C . ASP A 1 174 ? -2.927 12.634 6.847 1.00 85.94 174 ASP A C 1
ATOM 1337 O O . ASP A 1 174 ? -2.787 13.851 6.743 1.00 85.94 174 ASP A O 1
ATOM 1341 N N . GLY A 1 175 ? -2.126 11.883 7.606 1.00 79.06 175 GLY A N 1
ATOM 1342 C CA . GLY A 1 175 ? -1.044 12.401 8.423 1.00 79.06 175 GLY A CA 1
ATOM 1343 C C . GLY A 1 175 ? 0.321 12.315 7.736 1.00 79.06 175 GLY A C 1
ATOM 1344 O O . GLY A 1 175 ? 0.542 11.483 6.850 1.00 79.06 175 GLY A O 1
ATOM 1345 N N . PRO A 1 176 ? 1.292 13.131 8.179 1.00 81.94 176 PRO A N 1
ATOM 1346 C CA . PRO A 1 176 ? 2.649 13.064 7.663 1.00 81.94 176 PRO A CA 1
ATOM 1347 C C . PRO A 1 176 ? 3.333 11.759 8.087 1.00 81.94 176 PRO A C 1
ATOM 1349 O O . PRO A 1 176 ? 3.308 11.365 9.254 1.00 81.94 176 PRO A O 1
ATOM 1352 N N . ALA A 1 177 ? 4.029 11.116 7.148 1.00 82.06 177 ALA A N 1
ATOM 1353 C CA . ALA A 1 177 ? 4.787 9.897 7.436 1.00 82.06 177 ALA A CA 1
ATOM 1354 C C . ALA A 1 177 ? 5.975 10.144 8.387 1.00 82.06 177 ALA A C 1
ATOM 1356 O O . ALA A 1 177 ? 6.351 9.259 9.155 1.00 82.06 177 ALA A O 1
ATOM 1357 N N . LYS A 1 178 ? 6.577 11.342 8.350 1.00 83.25 178 LYS A N 1
ATOM 1358 C CA . LYS A 1 178 ? 7.698 11.732 9.217 1.00 83.25 178 LYS A CA 1
ATOM 1359 C C . LYS A 1 178 ? 7.221 12.627 10.349 1.00 83.25 178 LYS A C 1
ATOM 1361 O O . LYS A 1 178 ? 6.358 13.477 10.151 1.00 83.25 178 LYS A O 1
ATOM 1366 N N . GLN A 1 179 ? 7.853 12.471 11.510 1.00 79.69 179 GLN A N 1
ATOM 1367 C CA . GLN A 1 179 ? 7.610 13.345 12.648 1.00 79.69 179 GLN A CA 1
ATOM 1368 C C . GLN A 1 179 ? 7.923 14.803 12.266 1.00 79.69 179 GLN A C 1
ATOM 1370 O O . GLN A 1 179 ? 9.033 15.076 11.792 1.00 79.69 179 GLN A O 1
ATOM 1375 N N . PRO A 1 180 ? 6.984 15.741 12.477 1.00 75.31 180 PRO A N 1
ATOM 1376 C CA . PRO A 1 180 ? 7.250 17.159 12.287 1.00 75.31 180 PRO A CA 1
ATOM 1377 C C . PRO A 1 180 ? 8.402 17.608 13.193 1.00 75.31 180 PRO A C 1
ATOM 1379 O O . PRO A 1 180 ? 8.410 17.318 14.389 1.00 75.31 180 PRO A O 1
ATOM 1382 N N . SER A 1 181 ? 9.390 18.311 12.638 1.00 71.19 181 SER A N 1
ATOM 1383 C CA . SER A 1 181 ? 10.497 18.846 13.433 1.00 71.19 181 SER A CA 1
ATOM 1384 C C . SER A 1 181 ? 10.058 20.086 14.209 1.00 71.19 181 SER A C 1
ATOM 1386 O O . SER A 1 181 ? 9.601 21.052 13.601 1.00 71.19 181 SER A O 1
ATOM 1388 N N . GLU A 1 182 ? 10.292 20.114 15.522 1.00 65.19 182 GLU A N 1
ATOM 1389 C CA . GLU A 1 182 ? 10.005 21.286 16.371 1.00 65.19 182 GLU A CA 1
ATOM 1390 C C . GLU A 1 182 ? 10.768 22.549 15.927 1.00 65.19 182 GLU A C 1
ATOM 1392 O O . GLU A 1 182 ? 10.306 23.668 16.131 1.00 65.19 182 GLU A O 1
ATOM 1397 N N . SER A 1 183 ? 11.923 22.384 15.274 1.00 63.84 183 SER A N 1
ATOM 1398 C CA . SER A 1 183 ? 12.787 23.485 14.827 1.00 63.84 183 SER A CA 1
ATOM 1399 C C . SER A 1 183 ? 12.348 24.154 13.519 1.00 63.84 183 SER A C 1
ATOM 1401 O O . SER A 1 183 ? 12.759 25.282 13.244 1.00 63.84 183 SER A O 1
ATOM 1403 N N . LYS A 1 184 ? 11.529 23.481 12.703 1.00 61.62 184 LYS A N 1
ATOM 1404 C CA . LYS A 1 184 ? 10.952 24.010 11.459 1.00 61.62 184 LYS A CA 1
ATOM 1405 C C . LYS A 1 184 ? 9.533 23.465 11.306 1.00 61.62 184 LYS A C 1
ATOM 1407 O O . LYS A 1 184 ? 9.372 22.387 10.733 1.00 61.62 184 LYS A O 1
ATOM 1412 N N . PRO A 1 185 ? 8.511 24.176 11.807 1.00 59.06 185 PRO A N 1
ATOM 1413 C CA . PRO A 1 185 ? 7.132 23.782 11.576 1.00 59.06 185 PRO A CA 1
ATOM 1414 C C . PRO A 1 185 ? 6.823 23.950 10.084 1.00 59.06 185 PRO A C 1
ATOM 1416 O O . PRO A 1 185 ? 6.637 25.065 9.598 1.00 59.06 185 PRO A O 1
ATOM 1419 N N . SER A 1 186 ? 6.812 22.849 9.335 1.00 56.09 186 SER A N 1
ATOM 1420 C CA . SER A 1 186 ? 6.133 22.810 8.044 1.00 56.09 186 SER A CA 1
ATOM 1421 C C . SER A 1 186 ? 4.634 22.731 8.311 1.00 56.09 186 SER A C 1
ATOM 1423 O O . SER A 1 186 ? 4.202 22.038 9.236 1.00 56.09 186 SER A O 1
ATOM 1425 N N . LEU A 1 187 ? 3.834 23.439 7.512 1.00 54.12 187 LEU A N 1
ATOM 1426 C CA . LEU A 1 187 ? 2.399 23.172 7.488 1.00 54.12 187 LEU A CA 1
ATOM 1427 C C . LEU A 1 187 ? 2.221 21.683 7.149 1.00 54.12 187 LEU A C 1
ATOM 1429 O O . LEU A 1 187 ? 2.946 21.196 6.279 1.00 54.12 187 LEU A O 1
ATOM 1433 N N . PRO A 1 188 ? 1.351 20.941 7.855 1.00 59.53 188 PRO A N 1
ATOM 1434 C CA . PRO A 1 188 ? 1.068 19.569 7.477 1.00 59.53 188 PRO A CA 1
ATOM 1435 C C . PRO A 1 188 ? 0.552 19.582 6.039 1.00 59.53 188 PRO A C 1
ATOM 1437 O O . PRO A 1 188 ? -0.414 20.286 5.733 1.00 59.53 188 PRO A O 1
ATOM 1440 N N . ASP A 1 189 ? 1.241 18.853 5.161 1.00 62.22 189 ASP A N 1
ATOM 1441 C CA . ASP A 1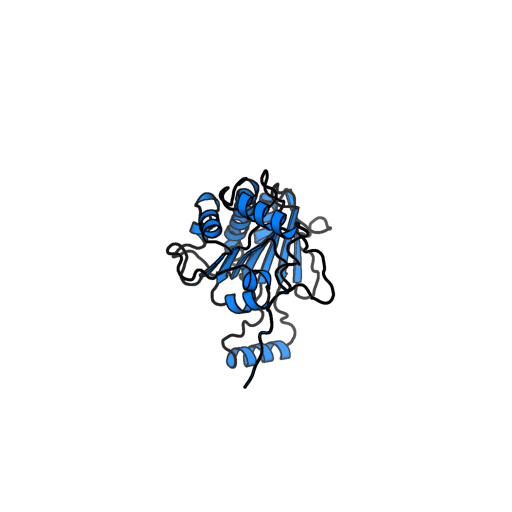 189 ? 0.747 18.572 3.822 1.00 62.22 189 ASP A CA 1
ATOM 1442 C C . ASP A 1 189 ? -0.555 17.804 4.028 1.00 62.22 189 ASP A C 1
ATOM 1444 O O . ASP A 1 189 ? -0.552 16.669 4.499 1.00 62.22 189 ASP A O 1
ATOM 1448 N N . ASP A 1 190 ? -1.680 18.479 3.796 1.00 66.69 190 ASP A N 1
ATOM 1449 C CA . ASP A 1 190 ? -3.026 17.997 4.110 1.00 66.69 190 ASP A CA 1
ATOM 1450 C C . ASP A 1 190 ? -3.483 16.945 3.073 1.00 66.69 190 ASP A C 1
ATOM 1452 O O . ASP A 1 190 ? -4.584 17.002 2.512 1.00 66.69 190 ASP A O 1
ATOM 1456 N N . GLU A 1 191 ? -2.584 16.011 2.762 1.00 80.62 191 GLU A N 1
ATOM 1457 C CA . GLU A 1 191 ? -2.663 15.041 1.684 1.00 80.62 191 GLU A CA 1
ATOM 1458 C C . GLU A 1 191 ? -3.214 13.718 2.202 1.00 80.62 191 GLU A C 1
ATOM 1460 O O . GLU A 1 191 ? -2.749 13.159 3.191 1.00 80.62 191 GLU A O 1
ATOM 1465 N N . PHE A 1 192 ? -4.235 13.210 1.516 1.00 87.12 192 PHE A N 1
ATOM 1466 C CA . PHE A 1 192 ? -4.853 11.939 1.854 1.00 87.12 192 PHE A CA 1
ATOM 1467 C C . PHE A 1 192 ? -4.295 10.860 0.932 1.00 87.12 192 PHE A C 1
ATOM 1469 O O . PHE A 1 192 ? -4.442 10.957 -0.286 1.00 87.12 192 PHE A O 1
ATO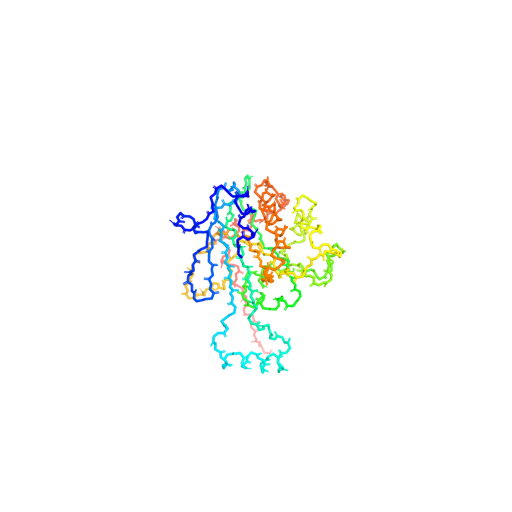M 1476 N N . HIS A 1 193 ? -3.650 9.851 1.502 1.00 91.31 193 HIS A N 1
ATOM 1477 C CA . HIS A 1 193 ? -2.952 8.801 0.772 1.00 91.31 193 HIS A CA 1
ATOM 1478 C C . HIS A 1 193 ? -3.524 7.426 1.092 1.00 91.31 193 HIS A C 1
ATOM 1480 O O . HIS A 1 193 ? -3.817 7.115 2.247 1.00 91.31 193 HIS A O 1
ATOM 1486 N N . LEU A 1 194 ? -3.611 6.578 0.071 1.00 93.38 194 LEU A N 1
ATOM 1487 C CA . LEU A 1 194 ? -3.726 5.131 0.224 1.00 93.38 194 LEU A CA 1
ATOM 1488 C C . LEU A 1 194 ? -2.461 4.502 -0.344 1.00 93.38 194 LEU A C 1
ATOM 1490 O O . LEU A 1 194 ? -2.141 4.697 -1.507 1.00 93.38 194 LEU A O 1
ATOM 1494 N N . ILE A 1 195 ? -1.743 3.746 0.472 1.00 94.75 195 ILE A N 1
ATOM 1495 C CA . ILE A 1 195 ? -0.462 3.138 0.135 1.00 94.75 195 ILE A CA 1
ATOM 1496 C C . ILE A 1 195 ? -0.604 1.630 0.287 1.00 94.75 195 ILE A C 1
ATOM 1498 O O . ILE A 1 195 ? -0.802 1.118 1.389 1.00 94.75 195 ILE A O 1
ATOM 1502 N N . LEU A 1 196 ? -0.513 0.919 -0.831 1.00 95.12 196 LEU A N 1
ATOM 1503 C CA . LEU A 1 196 ? -0.500 -0.536 -0.881 1.00 95.12 196 LEU A CA 1
ATOM 1504 C C . LEU A 1 196 ? 0.937 -1.012 -1.080 1.00 95.12 196 LEU A C 1
ATOM 1506 O O . LEU A 1 196 ? 1.592 -0.619 -2.039 1.00 95.12 196 LEU A O 1
ATOM 1510 N N . THR A 1 197 ? 1.402 -1.892 -0.203 1.00 93.88 197 THR A N 1
ATOM 1511 C CA . THR A 1 197 ? 2.727 -2.505 -0.274 1.00 93.88 197 THR A CA 1
ATOM 1512 C C . THR A 1 197 ? 2.591 -4.014 -0.413 1.00 93.88 197 THR A C 1
ATOM 1514 O O . THR A 1 197 ? 1.943 -4.666 0.411 1.00 93.88 197 THR A O 1
ATOM 1517 N N . LEU A 1 198 ? 3.215 -4.564 -1.449 1.00 92.44 198 LEU A N 1
ATOM 1518 C CA . LEU A 1 198 ? 3.246 -5.989 -1.758 1.00 92.44 198 LEU A CA 1
ATOM 1519 C C . LEU A 1 198 ? 4.695 -6.457 -1.923 1.00 92.44 198 LEU A C 1
ATOM 1521 O O . LEU A 1 198 ? 5.533 -5.708 -2.427 1.00 92.44 198 LEU A O 1
ATOM 1525 N N . GLY A 1 199 ? 4.970 -7.713 -1.590 1.00 90.00 199 GLY A N 1
ATOM 1526 C CA . GLY A 1 199 ? 6.206 -8.379 -1.991 1.00 90.00 199 GLY A CA 1
ATOM 1527 C C . GLY A 1 199 ? 6.196 -8.649 -3.498 1.00 90.00 199 GLY A C 1
ATOM 1528 O O . GLY A 1 199 ? 5.159 -8.997 -4.066 1.00 90.00 199 GLY A O 1
ATOM 1529 N N . LEU A 1 200 ? 7.335 -8.485 -4.173 1.00 88.25 200 LEU A N 1
ATOM 1530 C CA . LEU A 1 200 ? 7.453 -8.718 -5.613 1.00 88.25 200 LEU A CA 1
ATOM 1531 C C . LEU A 1 200 ? 7.428 -10.231 -5.910 1.00 88.25 200 LEU A C 1
ATOM 1533 O O . LEU A 1 200 ? 8.377 -10.942 -5.565 1.00 88.25 200 LEU A O 1
ATOM 1537 N N . PRO A 1 201 ? 6.397 -10.745 -6.605 1.00 86.81 201 PRO A N 1
ATOM 1538 C CA . PRO A 1 201 ? 6.355 -12.146 -6.994 1.00 86.81 201 PRO A CA 1
ATOM 1539 C C . PRO A 1 201 ? 7.380 -12.465 -8.095 1.00 86.81 201 PRO A C 1
ATOM 1541 O O . PRO A 1 201 ? 7.755 -11.600 -8.899 1.00 86.81 201 PRO A O 1
ATOM 1544 N N . PRO A 1 202 ? 7.794 -13.739 -8.224 1.00 84.31 202 PRO A N 1
ATOM 1545 C CA . PRO A 1 202 ? 8.580 -14.188 -9.364 1.00 84.31 202 PRO A CA 1
ATOM 1546 C C . PRO A 1 202 ? 7.782 -14.038 -10.668 1.00 84.31 202 PRO A C 1
ATOM 1548 O O . PRO A 1 202 ? 6.552 -14.058 -10.679 1.00 84.31 202 PRO A O 1
ATOM 1551 N N . LYS A 1 203 ? 8.491 -13.961 -11.805 1.00 81.31 203 LYS A N 1
ATOM 1552 C CA . LYS A 1 203 ? 7.900 -13.718 -13.139 1.00 81.31 203 LYS A CA 1
ATOM 1553 C C . LYS A 1 203 ? 6.729 -14.648 -13.502 1.00 81.31 203 LYS A C 1
ATOM 1555 O O . LYS A 1 203 ? 5.858 -14.235 -14.256 1.00 81.31 203 LYS A O 1
ATOM 1560 N N . SER A 1 204 ? 6.701 -15.873 -12.978 1.00 82.44 204 SER A N 1
ATOM 1561 C CA . SER A 1 204 ? 5.642 -16.858 -13.229 1.00 82.44 204 SER A CA 1
ATOM 1562 C C . SER A 1 204 ? 4.335 -16.599 -12.472 1.00 82.44 204 SER A C 1
ATOM 1564 O O . SER A 1 204 ? 3.312 -17.147 -12.866 1.00 82.44 204 SER A O 1
ATOM 1566 N N . ARG A 1 205 ? 4.353 -15.788 -11.404 1.00 84.06 205 ARG A N 1
ATOM 1567 C CA . ARG A 1 205 ? 3.219 -15.572 -10.484 1.00 84.06 205 ARG A CA 1
ATOM 1568 C C . ARG A 1 205 ? 2.783 -14.113 -10.371 1.00 84.06 205 ARG A C 1
ATOM 1570 O O . ARG A 1 205 ? 2.069 -13.739 -9.451 1.00 84.06 205 ARG A O 1
ATOM 1577 N N . VAL A 1 206 ? 3.188 -13.265 -11.316 1.00 81.44 206 VAL A N 1
ATOM 1578 C CA . VAL A 1 206 ? 2.886 -11.824 -11.254 1.00 81.44 206 VAL A CA 1
ATOM 1579 C C . VAL A 1 206 ? 1.377 -11.549 -11.210 1.00 81.44 206 VAL A C 1
ATOM 1581 O O . VAL A 1 206 ? 0.950 -10.663 -10.473 1.00 81.44 206 VAL A O 1
ATOM 1584 N N . GLY A 1 207 ? 0.569 -12.365 -11.897 1.00 82.62 207 GLY A N 1
ATOM 1585 C CA . GLY A 1 207 ? -0.894 -12.239 -11.908 1.00 82.62 207 GLY A CA 1
ATOM 1586 C C . GLY A 1 207 ? -1.580 -12.457 -10.551 1.00 82.62 207 GLY A C 1
ATOM 1587 O O . GLY A 1 207 ? -2.731 -12.072 -10.385 1.00 82.62 207 GLY A O 1
ATOM 1588 N N . GLU A 1 208 ? -0.889 -13.015 -9.551 1.00 86.38 208 GLU A N 1
ATOM 1589 C CA . GLU A 1 208 ? -1.437 -13.172 -8.192 1.00 86.38 208 GLU A CA 1
ATOM 1590 C C . GLU A 1 208 ? -1.556 -11.823 -7.455 1.00 86.38 208 GLU A C 1
ATOM 1592 O O . GLU A 1 208 ? -2.320 -11.696 -6.502 1.00 86.38 208 GLU A O 1
ATOM 1597 N N . THR A 1 209 ? -0.845 -10.784 -7.913 1.00 87.56 209 THR A N 1
ATOM 1598 C CA . THR A 1 209 ? -0.910 -9.431 -7.323 1.00 87.56 209 THR A CA 1
ATOM 1599 C C . THR A 1 209 ? -2.020 -8.560 -7.911 1.00 87.56 209 THR A C 1
ATOM 1601 O O . THR A 1 209 ? -2.407 -7.561 -7.307 1.00 87.56 209 THR A O 1
ATOM 1604 N N . THR A 1 210 ? -2.581 -8.950 -9.057 1.00 89.31 210 THR A N 1
ATOM 1605 C CA . THR A 1 210 ? -3.641 -8.213 -9.757 1.00 89.31 210 THR A CA 1
ATOM 1606 C C . THR A 1 210 ? -4.878 -7.939 -8.887 1.00 89.31 210 THR A C 1
ATOM 1608 O O . THR A 1 210 ? -5.317 -6.787 -8.849 1.00 89.31 210 THR A O 1
ATOM 1611 N N . PRO A 1 211 ? -5.413 -8.913 -8.116 1.00 90.50 211 PRO A N 1
ATOM 1612 C CA . PRO A 1 211 ? -6.590 -8.681 -7.277 1.00 90.50 211 PRO A CA 1
ATOM 1613 C C . PRO A 1 211 ? -6.373 -7.604 -6.210 1.00 90.50 211 PRO A C 1
ATOM 1615 O O . PRO A 1 211 ? -7.312 -6.891 -5.868 1.00 90.50 211 PRO A O 1
ATOM 1618 N N . TRP A 1 212 ? -5.145 -7.446 -5.707 1.00 91.38 212 TRP A N 1
ATOM 1619 C CA . TRP A 1 212 ? -4.810 -6.426 -4.711 1.00 91.38 212 TRP A CA 1
ATOM 1620 C C . TRP A 1 212 ? -4.831 -5.013 -5.294 1.00 91.38 212 TRP A C 1
ATOM 1622 O O . TRP A 1 212 ? -5.274 -4.079 -4.626 1.00 91.38 212 TRP A O 1
ATOM 1632 N N . ILE A 1 213 ? -4.414 -4.857 -6.553 1.00 90.88 213 ILE A N 1
ATOM 1633 C CA . ILE A 1 213 ? -4.458 -3.572 -7.261 1.00 90.88 213 ILE A CA 1
ATOM 1634 C C . ILE A 1 213 ? -5.915 -3.159 -7.503 1.00 90.88 213 ILE A C 1
ATOM 1636 O O . ILE A 1 213 ? -6.297 -2.035 -7.171 1.00 90.88 213 ILE A O 1
ATOM 1640 N N . SER A 1 214 ? -6.752 -4.078 -8.000 1.00 91.75 214 SER A N 1
ATOM 1641 C CA . SER A 1 214 ? -8.190 -3.828 -8.175 1.00 91.75 214 SER A CA 1
ATOM 1642 C C . SER A 1 214 ? -8.902 -3.590 -6.838 1.00 91.75 214 SER A C 1
ATOM 1644 O O . SER A 1 214 ? -9.777 -2.729 -6.751 1.00 91.75 214 SER A O 1
ATOM 1646 N N . LEU A 1 215 ? -8.500 -4.285 -5.766 1.00 92.50 215 LEU A N 1
ATOM 1647 C CA . LEU A 1 215 ? -9.008 -4.040 -4.414 1.00 92.50 215 LEU A CA 1
ATOM 1648 C C . LEU A 1 215 ? -8.690 -2.614 -3.950 1.00 92.50 215 LEU A C 1
ATOM 1650 O O . LEU A 1 215 ? -9.590 -1.920 -3.486 1.00 92.50 215 LEU A O 1
ATOM 1654 N N . ALA A 1 216 ? -7.438 -2.165 -4.084 1.00 92.25 216 ALA A N 1
ATOM 1655 C CA . ALA A 1 216 ? -7.050 -0.805 -3.714 1.00 92.25 216 ALA A CA 1
ATOM 1656 C C . ALA A 1 216 ? -7.871 0.233 -4.491 1.00 92.25 216 ALA A C 1
ATOM 1658 O O . ALA A 1 216 ? -8.402 1.168 -3.897 1.00 92.25 216 ALA A O 1
ATOM 1659 N N . CYS A 1 217 ? -8.065 0.013 -5.791 1.00 91.69 217 CYS A N 1
ATOM 1660 C CA . CYS A 1 217 ? -8.906 0.849 -6.642 1.00 91.69 217 CYS A CA 1
ATOM 1661 C C . CYS A 1 217 ? -10.377 0.894 -6.181 1.00 91.69 217 CYS A C 1
ATOM 1663 O O . CYS A 1 217 ? -10.963 1.975 -6.096 1.00 91.69 217 CYS A O 1
ATOM 1665 N N . ASN A 1 218 ? -10.963 -0.251 -5.812 1.00 92.12 218 ASN A N 1
ATOM 1666 C CA . ASN A 1 218 ? -12.316 -0.308 -5.253 1.00 92.12 218 ASN A CA 1
ATOM 1667 C C . ASN A 1 218 ? -12.409 0.432 -3.909 1.00 92.12 218 ASN A C 1
ATOM 1669 O O . ASN A 1 218 ? -13.339 1.203 -3.682 1.00 92.12 218 ASN A O 1
ATOM 1673 N N . ILE A 1 219 ? -11.422 0.252 -3.025 1.00 90.62 219 ILE A N 1
ATOM 1674 C CA . ILE A 1 219 ? -11.363 0.971 -1.746 1.00 90.62 219 ILE A CA 1
ATOM 1675 C C . ILE A 1 219 ? -11.358 2.479 -1.997 1.00 90.62 219 ILE A C 1
ATOM 1677 O O . ILE A 1 219 ? -12.140 3.194 -1.376 1.00 90.62 219 ILE A O 1
ATOM 1681 N N . VAL A 1 220 ? -10.546 2.962 -2.937 1.00 89.94 220 VAL A N 1
ATOM 1682 C CA . VAL A 1 220 ? -10.521 4.379 -3.320 1.00 89.94 220 VAL A CA 1
ATOM 1683 C C . VAL A 1 220 ? -11.894 4.883 -3.769 1.00 89.94 220 VAL A C 1
ATOM 1685 O O . VAL A 1 220 ? -12.313 5.965 -3.355 1.00 89.94 220 VAL A O 1
ATOM 1688 N N . ASP A 1 221 ? -12.618 4.120 -4.585 1.00 88.81 221 ASP A N 1
ATOM 1689 C CA . ASP A 1 221 ? -13.944 4.528 -5.059 1.00 88.81 221 ASP A CA 1
ATOM 1690 C C . ASP A 1 221 ? -14.988 4.541 -3.938 1.00 88.81 221 ASP A C 1
ATOM 1692 O O . ASP A 1 221 ? -15.821 5.451 -3.868 1.00 88.81 221 ASP A O 1
ATOM 1696 N N . VAL A 1 222 ? -14.929 3.573 -3.022 1.00 87.31 222 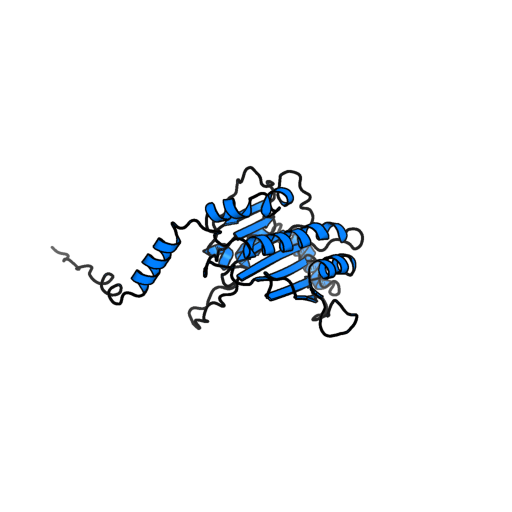VAL A N 1
ATOM 1697 C CA . VAL A 1 222 ? -15.784 3.557 -1.828 1.00 87.31 222 VAL A CA 1
ATOM 1698 C C . VAL A 1 222 ? -15.468 4.753 -0.931 1.00 87.31 222 VAL A C 1
ATOM 1700 O O . VAL A 1 222 ? -16.387 5.436 -0.481 1.00 87.31 222 VAL A O 1
ATOM 1703 N N . LEU A 1 223 ? -14.189 5.068 -0.718 1.00 85.44 223 LEU A N 1
ATOM 1704 C CA . LEU A 1 223 ? -13.776 6.245 0.051 1.00 85.44 223 LEU A CA 1
ATOM 1705 C C . LEU A 1 223 ? -14.249 7.546 -0.605 1.00 85.44 223 LEU A C 1
ATOM 1707 O O . LEU A 1 223 ? -14.706 8.448 0.089 1.00 85.44 223 LEU A O 1
ATOM 1711 N N . TYR A 1 224 ? -14.189 7.636 -1.934 1.00 84.62 224 TYR A N 1
ATOM 1712 C CA . TYR A 1 224 ? -14.619 8.822 -2.671 1.00 84.62 224 TYR A CA 1
ATOM 1713 C C . TYR A 1 224 ? -16.144 9.008 -2.684 1.00 84.62 224 TYR A C 1
ATOM 1715 O O . TYR A 1 224 ? -16.632 10.138 -2.592 1.00 84.62 224 TYR A O 1
ATOM 1723 N N . SER A 1 225 ? -16.895 7.910 -2.817 1.00 81.19 225 SER A N 1
ATOM 1724 C CA . SER A 1 225 ? -18.363 7.911 -2.881 1.00 81.19 225 SER A CA 1
ATOM 1725 C C . SER A 1 225 ? -19.022 8.069 -1.511 1.00 81.19 225 SER A C 1
ATOM 1727 O O . SER A 1 225 ? -20.112 8.640 -1.413 1.00 81.19 225 SER A O 1
ATOM 1729 N N . ARG A 1 226 ? -18.373 7.609 -0.434 1.00 72.69 226 ARG A N 1
ATOM 1730 C CA . ARG A 1 226 ? -18.911 7.736 0.919 1.00 72.69 226 ARG A CA 1
ATOM 1731 C C . ARG A 1 226 ? -18.735 9.144 1.461 1.00 72.69 226 ARG A C 1
ATOM 1733 O O . ARG A 1 226 ? -17.707 9.537 1.994 1.00 72.69 226 ARG A O 1
ATOM 1740 N N . GLN A 1 227 ? -19.847 9.859 1.429 1.00 57.69 227 GLN A N 1
ATOM 1741 C CA . GLN A 1 227 ? -19.999 11.204 1.965 1.00 57.69 227 GLN A CA 1
ATOM 1742 C C . GLN A 1 227 ? -19.884 11.262 3.505 1.00 57.69 227 GLN A C 1
ATOM 1744 O O . GLN A 1 227 ? -19.606 12.325 4.050 1.00 57.69 227 GLN A O 1
ATOM 1749 N N . LYS A 1 228 ? -20.075 10.138 4.218 1.00 57.66 228 LYS A N 1
ATOM 1750 C CA . LYS A 1 228 ? -20.079 10.046 5.693 1.00 57.66 228 LYS A CA 1
ATOM 1751 C C . LYS A 1 228 ? -19.387 8.767 6.184 1.00 57.66 228 LYS A C 1
ATOM 1753 O O . LYS A 1 228 ? -20.048 7.773 6.469 1.00 57.66 228 LYS A O 1
ATOM 1758 N N . LEU A 1 229 ? -18.056 8.765 6.262 1.00 58.34 229 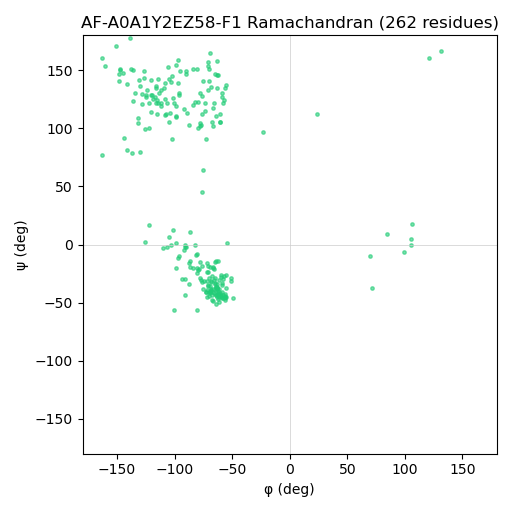LEU A N 1
ATOM 1759 C CA . LEU A 1 229 ? -17.305 7.640 6.850 1.00 58.34 229 LEU A CA 1
ATOM 1760 C C . LEU A 1 229 ? -17.318 7.658 8.387 1.00 58.34 229 LEU A C 1
ATOM 1762 O O . LEU A 1 229 ? -17.152 6.617 9.015 1.00 58.34 229 LEU A O 1
ATOM 1766 N N . LEU A 1 230 ? -17.580 8.823 8.984 1.00 56.56 230 LEU A N 1
ATOM 1767 C CA . LEU A 1 230 ? -17.701 9.014 10.426 1.00 56.56 230 LEU A CA 1
ATOM 1768 C C . LEU A 1 230 ? -19.138 9.449 10.769 1.00 56.56 230 LEU A C 1
ATOM 1770 O O . LEU A 1 230 ? -19.693 10.302 10.071 1.00 56.56 230 LEU A O 1
ATOM 1774 N N . PRO A 1 231 ? -19.766 8.898 11.823 1.00 49.91 231 PRO A N 1
ATOM 1775 C CA . PRO A 1 231 ? -21.079 9.356 12.269 1.00 49.91 231 PRO A CA 1
ATOM 1776 C C . PRO A 1 231 ? -21.027 10.810 12.782 1.00 49.91 231 PRO A C 1
ATOM 1778 O O . PRO A 1 231 ? -20.055 11.218 13.423 1.00 49.91 231 PRO A O 1
ATOM 1781 N N . ASP A 1 232 ? -22.119 11.562 12.569 1.00 47.03 232 ASP A N 1
ATOM 1782 C CA . ASP A 1 232 ? -22.324 13.003 12.862 1.00 47.03 232 ASP A CA 1
ATOM 1783 C C . ASP A 1 232 ? -22.048 13.433 14.328 1.00 47.03 232 ASP A C 1
ATOM 1785 O O . ASP A 1 232 ? -22.189 14.600 14.675 1.00 47.03 232 ASP A O 1
ATOM 1789 N N . VAL A 1 233 ? -21.637 12.528 15.220 1.00 53.16 233 VAL A N 1
ATOM 1790 C CA . VAL A 1 233 ? -21.347 12.807 16.638 1.00 53.16 233 VAL A CA 1
ATOM 1791 C C . VAL A 1 233 ? -19.955 13.428 16.835 1.00 53.16 233 VAL A C 1
ATOM 1793 O O . VAL A 1 233 ? -19.724 14.131 17.822 1.00 53.16 233 VAL A O 1
ATOM 1796 N N . GLN A 1 234 ? -19.017 13.199 15.908 1.00 49.38 234 GLN A N 1
ATOM 1797 C CA . GLN A 1 234 ? -17.634 13.688 16.023 1.00 49.38 234 GLN A CA 1
ATOM 1798 C C . GLN A 1 234 ? -17.423 15.067 15.393 1.00 49.38 234 GLN A C 1
ATOM 1800 O O . GLN A 1 234 ? -16.638 15.849 15.922 1.00 49.38 234 GLN A O 1
ATOM 1805 N N . ILE A 1 235 ? -18.187 15.422 14.355 1.00 52.16 235 ILE A N 1
ATOM 1806 C CA . ILE A 1 235 ? -18.132 16.752 13.725 1.00 52.16 235 ILE A CA 1
ATOM 1807 C C . ILE A 1 235 ? -18.450 17.866 14.748 1.00 52.16 235 ILE A C 1
ATOM 1809 O O . ILE A 1 235 ? -17.661 18.801 14.859 1.00 52.16 235 ILE A O 1
ATOM 1813 N N . PRO A 1 236 ? -19.494 17.767 15.601 1.00 52.50 236 PRO A N 1
ATOM 1814 C CA . PRO A 1 236 ? -19.749 18.742 16.659 1.00 52.50 236 PRO A CA 1
ATOM 1815 C C . PRO A 1 236 ? -18.633 18.796 17.700 1.00 52.50 236 PRO A C 1
ATOM 1817 O O . PRO A 1 236 ? -18.360 19.866 18.237 1.00 52.50 236 PRO A O 1
ATOM 1820 N N . LYS A 1 237 ? -17.981 17.664 18.003 1.00 52.72 237 LYS A N 1
ATOM 1821 C CA . LYS A 1 237 ? -16.872 17.610 18.968 1.00 52.72 237 LYS A CA 1
ATOM 1822 C C . LYS A 1 237 ? -15.614 18.266 18.407 1.00 52.72 237 LYS A C 1
ATOM 1824 O O . LYS A 1 237 ? -15.024 19.079 19.107 1.00 52.72 237 LYS A O 1
ATOM 1829 N N . LEU A 1 238 ? -15.255 17.990 17.156 1.00 49.50 238 LEU A N 1
ATOM 1830 C CA . LEU A 1 238 ? -14.126 18.621 16.469 1.00 49.50 238 LEU A CA 1
ATOM 1831 C C . LEU A 1 238 ? -14.369 20.117 16.253 1.00 49.50 238 LEU A C 1
ATOM 1833 O O . LEU A 1 238 ? -13.487 20.918 16.539 1.00 49.50 238 LEU A O 1
ATOM 1837 N N . VAL A 1 239 ? -15.587 20.516 15.869 1.00 57.88 239 VAL A N 1
ATOM 1838 C CA . VAL A 1 239 ? -15.992 21.931 15.793 1.00 57.88 239 VAL A CA 1
ATOM 1839 C C . VAL A 1 239 ? -15.955 22.598 17.171 1.00 57.88 239 VAL A C 1
ATOM 1841 O O . VAL A 1 239 ? -15.583 23.763 17.288 1.00 57.88 239 VAL A O 1
ATOM 1844 N N . ARG A 1 240 ? -16.324 21.889 18.243 1.00 51.19 240 ARG A N 1
ATOM 1845 C CA . ARG A 1 240 ? -16.243 22.416 19.613 1.00 51.19 240 ARG A CA 1
ATOM 1846 C C . ARG A 1 240 ? -14.794 22.564 20.075 1.00 51.19 240 ARG A C 1
ATOM 1848 O O . ARG A 1 240 ? -14.476 23.578 20.682 1.00 51.19 240 ARG A O 1
ATOM 1855 N N . LEU A 1 241 ? -13.929 21.598 19.774 1.00 50.53 241 LEU A N 1
ATOM 1856 C CA . LEU A 1 241 ? -12.507 21.632 20.122 1.00 50.53 241 LEU A CA 1
ATOM 1857 C C . LEU A 1 241 ? -11.748 22.696 19.324 1.00 50.53 241 LEU A C 1
ATOM 1859 O O . LEU A 1 241 ? -10.973 23.441 19.913 1.00 50.53 241 LEU A O 1
ATOM 1863 N N . SER A 1 242 ? -12.030 22.853 18.029 1.00 50.78 242 SER A N 1
ATOM 1864 C CA . SER A 1 242 ? -11.440 23.925 17.220 1.00 50.78 242 SER A CA 1
ATOM 1865 C C . SER A 1 242 ? -11.914 25.310 17.668 1.00 50.78 242 SER A C 1
ATOM 1867 O O . SER A 1 242 ? -11.106 26.230 17.757 1.00 50.78 242 SER A O 1
ATOM 1869 N N . ARG A 1 243 ? -13.189 25.464 18.057 1.00 53.38 243 ARG A N 1
ATOM 1870 C CA . ARG A 1 243 ? -13.706 26.705 18.669 1.00 53.38 243 ARG A CA 1
ATOM 1871 C C . ARG A 1 243 ? -13.086 27.009 20.035 1.00 53.38 243 ARG A C 1
ATOM 1873 O O . ARG A 1 243 ? -12.915 28.178 20.364 1.00 53.38 243 ARG A O 1
ATOM 1880 N N . LEU A 1 244 ? -12.762 25.985 20.825 1.00 53.19 244 LEU A N 1
ATOM 1881 C CA . LEU A 1 244 ? -12.069 26.140 22.109 1.00 53.19 244 LEU A CA 1
ATOM 1882 C C . LEU A 1 244 ? -10.595 26.518 21.908 1.00 53.19 244 LEU A C 1
ATOM 1884 O O . LEU A 1 244 ? -10.108 27.405 22.600 1.00 53.19 244 LEU A O 1
ATOM 1888 N N . ALA A 1 245 ? -9.916 25.917 20.928 1.00 50.09 245 ALA A N 1
ATOM 1889 C CA . ALA A 1 245 ? -8.537 26.251 20.567 1.00 50.09 245 ALA A CA 1
ATOM 1890 C C . ALA A 1 245 ? -8.407 27.649 19.932 1.00 50.09 245 ALA A C 1
ATOM 1892 O O . ALA A 1 245 ? -7.407 28.329 20.132 1.00 50.09 245 ALA A O 1
ATOM 1893 N N . ALA A 1 246 ? -9.434 28.107 19.211 1.00 47.44 246 ALA A N 1
ATOM 1894 C CA . ALA A 1 246 ? -9.510 29.456 18.648 1.00 47.44 246 ALA A CA 1
ATOM 1895 C C . ALA A 1 246 ? -9.983 30.526 19.657 1.00 47.44 246 ALA A C 1
ATOM 1897 O O . ALA A 1 246 ? -10.099 31.698 19.299 1.00 47.44 246 ALA A O 1
ATOM 1898 N N . SER A 1 247 ? -10.283 30.149 20.909 1.00 40.75 247 SER A N 1
ATOM 1899 C CA . SER A 1 247 ? -10.669 31.091 21.961 1.00 40.75 247 SER A CA 1
ATOM 1900 C C . SER A 1 247 ? -9.426 31.732 22.601 1.00 40.75 247 SER A C 1
ATOM 1902 O O . SER A 1 247 ? -8.614 31.014 23.190 1.00 40.75 247 SER A O 1
ATOM 1904 N N . PRO A 1 248 ? -9.288 33.073 22.598 1.00 50.47 248 PRO A N 1
ATOM 1905 C CA . PRO A 1 248 ? -8.142 33.768 23.200 1.00 50.47 248 PRO A CA 1
ATOM 1906 C C . PRO A 1 248 ? -7.995 33.565 24.719 1.00 50.47 248 PRO A C 1
ATOM 1908 O O . PRO A 1 248 ? -6.949 33.869 25.282 1.00 50.47 248 PRO A O 1
ATOM 1911 N N . ASN A 1 249 ? -9.025 33.046 25.399 1.00 48.12 249 ASN A N 1
ATOM 1912 C CA . ASN A 1 249 ? -9.060 32.943 26.860 1.00 48.12 249 ASN A CA 1
ATOM 1913 C C . ASN A 1 249 ? -8.517 31.614 27.424 1.00 48.12 249 ASN A C 1
ATOM 1915 O O . ASN A 1 249 ? -8.482 31.448 28.641 1.00 48.12 249 ASN A O 1
ATOM 1919 N N . SER A 1 250 ? -8.064 30.671 26.588 1.00 43.75 250 SER A N 1
ATOM 1920 C CA . SER A 1 250 ? -7.547 29.372 27.061 1.00 43.75 250 SER A CA 1
ATOM 1921 C C . SER A 1 250 ? -6.114 29.420 27.616 1.00 43.75 250 SER A C 1
ATOM 1923 O O . SER A 1 250 ? -5.702 28.481 28.297 1.00 43.75 250 SER A O 1
ATOM 1925 N N . LEU A 1 251 ? -5.347 30.486 27.363 1.00 41.16 251 LEU A N 1
ATOM 1926 C CA . LEU A 1 251 ? -3.978 30.634 27.886 1.00 41.16 251 LEU A CA 1
ATOM 1927 C C . LEU A 1 251 ? -3.926 31.112 29.349 1.00 41.16 251 LEU A C 1
ATOM 1929 O O . LEU A 1 251 ? -2.860 31.094 29.955 1.00 41.16 251 LEU A O 1
ATOM 1933 N N . ALA A 1 252 ? -5.059 31.499 29.944 1.00 40.91 252 ALA A N 1
ATOM 1934 C CA . ALA A 1 252 ? -5.102 32.075 31.291 1.00 40.91 252 ALA A CA 1
ATOM 1935 C C . ALA A 1 252 ? -5.329 31.057 32.429 1.00 40.91 252 ALA A C 1
ATOM 1937 O O . ALA A 1 252 ? -5.292 31.439 33.595 1.00 40.91 252 ALA A O 1
ATOM 1938 N N . LEU A 1 253 ? -5.561 29.771 32.131 1.00 38.38 253 LEU A N 1
ATOM 1939 C CA . LEU A 1 253 ? -5.915 28.766 33.152 1.00 38.38 253 LEU A CA 1
ATOM 1940 C C . LEU A 1 253 ? -4.771 27.823 33.564 1.00 38.38 253 LEU A C 1
ATOM 1942 O O . LEU A 1 253 ? -4.969 26.997 34.450 1.00 38.38 253 LEU A O 1
ATOM 1946 N N . LEU A 1 254 ? -3.573 27.956 32.984 1.00 37.22 254 LEU A N 1
ATOM 1947 C CA . LEU A 1 254 ? -2.405 27.127 33.336 1.00 37.22 254 LEU A CA 1
ATOM 1948 C C . LEU A 1 254 ? -1.413 27.796 34.302 1.00 37.22 254 LEU A C 1
ATOM 1950 O O . LEU A 1 254 ? -0.423 27.180 34.686 1.00 37.22 254 LEU A O 1
ATOM 1954 N N . THR A 1 255 ? -1.684 29.017 34.763 1.00 38.56 255 THR A N 1
ATOM 1955 C CA . THR A 1 255 ? -0.840 29.704 35.749 1.00 38.56 255 THR A CA 1
ATOM 1956 C C . THR A 1 255 ? -1.688 30.234 36.894 1.00 38.56 255 THR A C 1
ATOM 1958 O O . THR A 1 255 ? -2.008 31.411 36.900 1.00 38.56 255 THR A O 1
ATOM 1961 N N . TRP A 1 256 ? -2.077 29.388 37.849 1.00 32.84 256 TRP A N 1
ATOM 1962 C CA . TRP A 1 256 ? -2.417 29.817 39.216 1.00 32.84 256 TRP A CA 1
ATOM 1963 C C . TRP A 1 256 ? -2.413 28.591 40.147 1.00 32.84 256 TRP A C 1
ATOM 1965 O O . TRP A 1 256 ? -3.447 28.033 40.499 1.00 32.84 256 TRP A O 1
ATOM 1975 N N . ILE A 1 257 ? -1.213 28.138 40.520 1.00 37.00 257 ILE A N 1
ATOM 1976 C CA . ILE A 1 257 ? -1.011 27.322 41.724 1.00 37.00 257 ILE A CA 1
ATOM 1977 C C . ILE A 1 257 ? -0.523 28.301 42.800 1.00 37.00 257 ILE A C 1
ATOM 1979 O O . ILE A 1 257 ? 0.594 28.807 42.668 1.00 37.00 257 ILE A O 1
ATOM 1983 N N . PRO A 1 258 ? -1.318 28.636 43.832 1.00 34.66 258 PRO A N 1
ATOM 1984 C CA . PRO A 1 258 ? -0.820 29.447 44.929 1.00 34.66 258 PRO A CA 1
ATOM 1985 C C . PRO A 1 258 ? 0.112 28.600 45.803 1.00 34.66 258 PRO A C 1
ATOM 1987 O O . PRO A 1 258 ? -0.263 27.558 46.336 1.00 34.66 258 PRO A O 1
ATOM 1990 N N . LEU A 1 259 ? 1.351 29.071 45.926 1.00 40.03 259 LEU A N 1
ATOM 1991 C CA . LEU A 1 259 ? 2.382 28.540 46.807 1.00 40.03 259 LEU A CA 1
ATOM 1992 C C . LEU A 1 259 ? 2.027 28.915 48.262 1.00 40.03 259 LEU A C 1
ATOM 1994 O O . LEU A 1 259 ? 2.383 29.994 48.731 1.00 40.03 259 LEU A O 1
ATOM 1998 N N . THR A 1 260 ? 1.287 28.071 48.983 1.00 40.28 260 THR A N 1
ATOM 1999 C CA . THR A 1 260 ? 1.036 28.277 50.422 1.00 40.28 260 THR A CA 1
ATOM 2000 C C . THR A 1 260 ? 2.141 27.653 51.275 1.00 40.28 260 THR A C 1
ATOM 2002 O O . THR A 1 260 ? 2.208 26.440 51.440 1.00 40.28 260 THR A O 1
ATOM 2005 N N . SER A 1 261 ? 3.006 28.549 51.759 1.00 36.94 261 SER A N 1
ATOM 2006 C CA . SER A 1 261 ? 3.782 28.569 53.012 1.00 36.94 261 SER A CA 1
ATOM 2007 C C . SER A 1 261 ? 4.104 27.249 53.729 1.00 36.94 261 SER A C 1
ATOM 2009 O O . SER A 1 261 ? 3.259 26.651 54.394 1.00 36.94 261 SER A O 1
ATOM 2011 N N . LEU A 1 262 ? 5.398 26.921 53.725 1.00 40.03 262 LEU A N 1
ATOM 2012 C CA . LEU A 1 262 ? 6.072 26.123 54.747 1.00 40.03 262 LEU A CA 1
ATOM 2013 C C . LEU A 1 262 ? 6.359 26.975 55.997 1.00 40.03 262 LEU A C 1
ATOM 2015 O O . LEU A 1 262 ? 7.000 28.021 55.890 1.00 40.03 262 LEU A O 1
ATOM 2019 N N . GLY A 1 263 ? 5.978 26.440 57.159 1.00 38.41 263 GLY A N 1
ATOM 2020 C CA . GLY A 1 263 ? 6.670 26.617 58.441 1.00 38.41 263 GLY A CA 1
ATOM 2021 C C . GLY A 1 263 ? 5.843 27.245 59.572 1.00 38.41 263 GLY A C 1
ATOM 2022 O O . GLY A 1 263 ? 4.886 27.969 59.289 1.00 38.41 263 GLY A O 1
ATOM 2023 N N . PRO A 1 264 ? 6.256 27.071 60.843 1.00 42.66 264 PRO A N 1
ATOM 2024 C CA . PRO A 1 264 ? 7.186 26.084 61.414 1.00 42.66 264 PRO A CA 1
ATOM 2025 C C . PRO A 1 264 ? 6.487 24.898 62.109 1.00 42.66 264 PRO A C 1
ATOM 2027 O O . PRO A 1 264 ? 5.310 25.032 62.510 1.00 42.66 264 PRO A O 1
#

InterPro domains:
  IPR012879 PAT complex subunit CCDC47 [PF07946] (2-233)
  IPR012879 PAT complex subunit CCDC47 [PTHR12883] (6-227)

Secondary structure (DSSP, 8-state):
-GGGHHHHHHH-SEE-SSSTT---EE-SSSEEEEEEE--TTEEEEEEEEE----S-HHHHHHHHHHHHH-TT------EEEEEEEEPPPTT-TT----EEEEETTTHHHHHHH-HHHHHH-EEE---TTB-TTEEEEES-HHHHHHHTSGGGSHHHHSBTT---TTEEEEEEESS-SSPPPTTS-PPP---EEEEEEEE---TTSGGGGHHHHHHHHHHHHHHHH-S-SS-TTHHHHHHHHHHHHT-GGGGGSSS---------